Protein AF-A0A971VRI6-F1 (afdb_monomer)

Structure (mmCIF, N/CA/C/O backbone):
data_AF-A0A971VRI6-F1
#
_entry.id   AF-A0A971VRI6-F1
#
loop_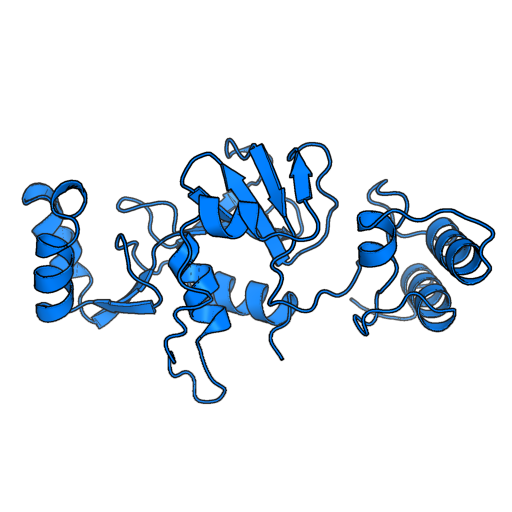
_atom_site.group_PDB
_atom_site.id
_atom_site.type_symbol
_atom_site.label_atom_id
_atom_site.label_alt_id
_atom_site.label_comp_id
_atom_site.label_asym_id
_atom_site.label_entity_id
_atom_site.label_seq_id
_atom_site.pdbx_PDB_ins_code
_atom_site.Cartn_x
_atom_site.Cartn_y
_atom_site.Cartn_z
_atom_site.occupancy
_atom_site.B_iso_or_equiv
_atom_site.auth_seq_id
_atom_site.auth_comp_id
_atom_site.auth_asym_id
_atom_site.auth_atom_id
_atom_site.pdbx_PDB_model_num
ATOM 1 N N . MET A 1 1 ? 12.327 -10.073 4.846 1.00 83.69 1 MET A N 1
ATOM 2 C CA . MET A 1 1 ? 12.184 -8.726 4.240 1.00 83.69 1 MET A CA 1
ATOM 3 C C . MET A 1 1 ? 10.715 -8.516 3.892 1.00 83.69 1 MET A C 1
ATOM 5 O O . MET A 1 1 ? 10.038 -9.509 3.662 1.00 83.69 1 MET A O 1
ATOM 9 N N . LYS A 1 2 ? 10.194 -7.285 3.924 1.00 95.25 2 LYS A N 1
ATOM 10 C CA . LYS A 1 2 ? 8.797 -6.997 3.558 1.00 95.25 2 LYS A CA 1
ATOM 11 C C . LYS A 1 2 ? 8.717 -6.727 2.057 1.00 95.25 2 LYS A C 1
ATOM 13 O O . LYS A 1 2 ? 9.478 -5.900 1.566 1.00 95.25 2 LYS A O 1
ATOM 18 N N . THR A 1 3 ? 7.818 -7.407 1.353 1.00 97.19 3 THR A N 1
ATOM 19 C CA . THR A 1 3 ? 7.639 -7.280 -0.104 1.00 97.19 3 THR A CA 1
ATOM 20 C C . THR A 1 3 ? 6.288 -6.667 -0.469 1.00 97.19 3 THR A C 1
ATOM 22 O O . THR A 1 3 ? 5.377 -6.642 0.370 1.00 97.19 3 THR A O 1
ATOM 25 N N . SER A 1 4 ? 6.154 -6.159 -1.696 1.00 97.31 4 SER A N 1
ATOM 26 C CA . SER A 1 4 ? 4.898 -5.639 -2.249 1.00 97.31 4 SER A CA 1
ATOM 27 C C . SER A 1 4 ? 3.823 -6.718 -2.319 1.00 97.31 4 SER A C 1
ATOM 29 O O . SER A 1 4 ? 2.693 -6.470 -1.912 1.00 97.31 4 SER A O 1
ATOM 31 N N . GLU A 1 5 ? 4.171 -7.935 -2.732 1.00 96.62 5 GLU A N 1
ATOM 32 C CA . GLU A 1 5 ? 3.247 -9.072 -2.797 1.00 96.62 5 GLU A CA 1
ATOM 33 C C . GLU A 1 5 ? 2.731 -9.427 -1.403 1.00 96.62 5 GLU A C 1
ATOM 35 O O . GLU A 1 5 ? 1.527 -9.563 -1.193 1.00 96.62 5 GLU A O 1
ATOM 40 N N . GLY A 1 6 ? 3.627 -9.478 -0.411 1.00 97.31 6 GLY A N 1
ATOM 41 C CA . GLY A 1 6 ? 3.231 -9.720 0.972 1.00 97.31 6 GLY A CA 1
ATOM 42 C C . GLY A 1 6 ? 2.340 -8.607 1.530 1.00 97.31 6 GLY A C 1
ATOM 43 O O . GLY A 1 6 ? 1.420 -8.899 2.292 1.00 97.31 6 GLY A O 1
ATOM 44 N N . LEU A 1 7 ? 2.560 -7.345 1.133 1.00 98.44 7 LEU A N 1
ATOM 45 C CA . LEU A 1 7 ? 1.679 -6.240 1.520 1.00 98.44 7 LEU A CA 1
ATOM 46 C C . LEU A 1 7 ? 0.288 -6.434 0.914 1.00 98.44 7 LEU A C 1
ATOM 48 O O . LEU A 1 7 ? -0.700 -6.297 1.632 1.00 98.44 7 LEU A O 1
ATOM 52 N N . ILE A 1 8 ? 0.213 -6.743 -0.382 1.00 98.56 8 ILE A N 1
ATOM 53 C CA . ILE A 1 8 ? -1.043 -6.943 -1.111 1.00 98.56 8 ILE A CA 1
ATOM 54 C C . ILE A 1 8 ? -1.863 -8.057 -0.456 1.00 98.56 8 ILE A C 1
ATOM 56 O O . ILE A 1 8 ? -3.033 -7.847 -0.127 1.00 98.56 8 ILE A O 1
ATOM 60 N N . GLU A 1 9 ? -1.248 -9.211 -0.200 1.00 98.12 9 GLU A N 1
ATOM 61 C CA . GLU A 1 9 ? -1.947 -10.330 0.431 1.00 98.12 9 GLU A CA 1
ATOM 62 C C . GLU A 1 9 ? -2.340 -10.022 1.875 1.00 98.12 9 GLU A C 1
ATOM 64 O O . GLU A 1 9 ? -3.461 -10.323 2.302 1.00 98.12 9 GLU A O 1
ATOM 69 N N . PHE A 1 10 ? -1.482 -9.312 2.613 1.00 97.94 10 PHE A N 1
ATOM 70 C CA . PHE A 1 10 ? -1.829 -8.846 3.947 1.00 97.94 10 PHE A CA 1
ATOM 71 C C . PHE A 1 10 ? -3.065 -7.944 3.922 1.00 97.94 10 PHE A C 1
ATOM 73 O O . PHE A 1 10 ? -4.020 -8.224 4.645 1.00 97.94 10 PHE A O 1
ATOM 80 N N . VAL A 1 11 ? -3.100 -6.888 3.103 1.00 98.69 11 VAL A N 1
ATOM 81 C CA . VAL A 1 11 ? -4.232 -5.946 3.113 1.00 98.69 11 VAL A CA 1
ATOM 82 C C . VAL A 1 11 ? -5.521 -6.584 2.600 1.00 98.69 11 VAL A C 1
ATOM 84 O O . VAL A 1 11 ? -6.577 -6.335 3.183 1.00 98.69 11 VAL A O 1
ATOM 87 N N . LYS A 1 12 ? -5.449 -7.469 1.594 1.00 98.69 12 LYS A N 1
ATOM 88 C CA . LYS A 1 12 ? -6.603 -8.261 1.136 1.00 98.69 12 LYS A CA 1
ATOM 89 C C . LYS A 1 12 ? -7.192 -9.094 2.276 1.00 98.69 12 LYS A C 1
ATOM 91 O O . LYS A 1 12 ? -8.405 -9.078 2.469 1.00 98.69 12 LYS A O 1
ATOM 96 N N . SER A 1 13 ? -6.346 -9.732 3.094 1.00 98.00 13 SER A N 1
ATOM 97 C CA . SER A 1 13 ? -6.788 -10.523 4.257 1.00 98.00 13 SER A CA 1
ATOM 98 C C . SER A 1 13 ? -7.512 -9.707 5.337 1.00 98.00 13 SER A C 1
ATOM 100 O O . SER A 1 13 ? -8.159 -10.283 6.211 1.00 98.00 13 SER A O 1
ATOM 102 N N . LYS A 1 14 ? -7.389 -8.371 5.314 1.00 98.31 14 LYS A N 1
ATOM 103 C CA . LYS A 1 14 ? -8.011 -7.472 6.297 1.00 98.31 14 LYS A CA 1
ATOM 104 C C . LYS A 1 14 ? -9.304 -6.839 5.807 1.00 98.31 14 LYS A C 1
ATOM 106 O O . LYS A 1 14 ? -9.924 -6.114 6.580 1.00 98.31 14 LYS A O 1
ATOM 111 N N . ILE A 1 15 ? -9.739 -7.093 4.572 1.00 98.75 15 ILE A N 1
ATOM 112 C CA . ILE A 1 15 ? -11.033 -6.607 4.076 1.00 98.75 15 ILE A CA 1
ATOM 113 C C . ILE A 1 15 ? -12.151 -7.093 5.014 1.00 98.75 15 ILE A C 1
ATOM 115 O O . ILE A 1 15 ? -12.220 -8.265 5.371 1.00 98.75 15 ILE A O 1
ATOM 119 N N . GLY A 1 16 ? -13.016 -6.171 5.438 1.00 98.44 16 GLY A N 1
ATOM 120 C CA . GLY A 1 16 ? -14.071 -6.417 6.424 1.00 98.44 16 GLY A CA 1
ATOM 121 C C . GLY A 1 16 ? -13.669 -6.142 7.879 1.00 98.44 16 GLY A C 1
ATOM 122 O O . GLY A 1 16 ? -14.547 -6.063 8.741 1.00 98.44 16 GLY A O 1
ATOM 123 N N . CYS A 1 17 ? -12.381 -5.932 8.183 1.00 98.69 17 CYS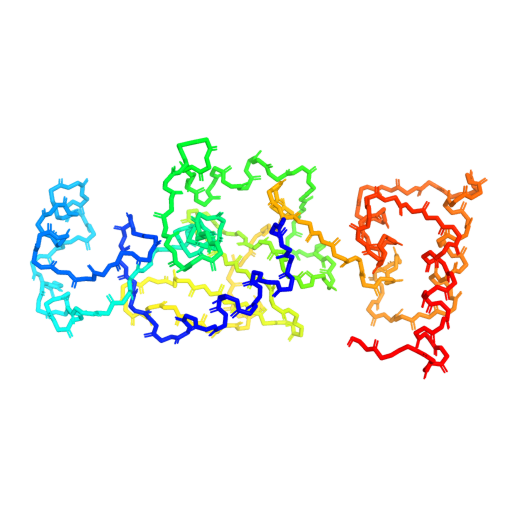 A N 1
ATOM 124 C CA . CYS A 1 17 ? -11.970 -5.477 9.512 1.00 98.69 17 CYS A CA 1
ATOM 125 C C . CYS A 1 17 ? -12.499 -4.055 9.798 1.00 98.69 17 CYS A C 1
ATOM 127 O O . CYS A 1 17 ? -12.494 -3.206 8.901 1.00 98.69 17 CYS A O 1
ATOM 129 N N . PRO A 1 18 ? -12.936 -3.742 11.032 1.00 98.75 18 PRO A N 1
ATOM 130 C CA . PRO A 1 18 ? -13.430 -2.406 11.352 1.00 98.75 18 PRO A CA 1
ATOM 131 C C . PRO A 1 18 ? -12.347 -1.321 11.367 1.00 98.75 18 PRO A C 1
ATOM 133 O O . PRO A 1 18 ? -11.161 -1.589 11.568 1.00 98.75 18 PRO A O 1
ATOM 136 N N . TYR A 1 19 ? -12.786 -0.067 11.212 1.00 98.75 19 TYR A N 1
ATOM 137 C CA . TYR A 1 19 ? -11.913 1.103 11.257 1.00 98.75 19 TYR A CA 1
ATOM 138 C C . TYR A 1 19 ? -11.921 1.754 12.635 1.00 98.75 19 TYR A C 1
ATOM 140 O O . TYR A 1 19 ? -12.978 2.190 13.098 1.00 98.75 19 TYR A O 1
ATOM 148 N N . TRP A 1 20 ? -10.747 1.902 13.246 1.00 98.69 20 TRP A N 1
ATOM 149 C CA . TRP A 1 20 ? -10.562 2.643 14.496 1.00 98.69 20 TRP A CA 1
ATOM 150 C C . TRP A 1 20 ? -9.402 3.622 14.348 1.00 98.69 20 TRP A C 1
ATOM 152 O O . TRP A 1 20 ? -8.265 3.220 14.104 1.00 98.69 20 TRP A O 1
ATOM 162 N N . TYR A 1 21 ? -9.676 4.916 14.521 1.00 98.31 21 TYR A N 1
ATOM 163 C CA . TYR A 1 21 ? -8.659 5.956 14.352 1.00 98.31 21 TYR A CA 1
ATOM 164 C C . TYR A 1 21 ? -7.492 5.756 15.333 1.00 98.31 21 TYR A C 1
ATOM 166 O O . TYR A 1 21 ? -7.709 5.628 16.543 1.00 98.31 21 TYR A O 1
ATOM 174 N N . GLY A 1 22 ? -6.260 5.755 14.824 1.00 97.62 22 GLY A N 1
ATOM 175 C CA . GLY A 1 22 ? -5.037 5.580 15.600 1.00 97.62 22 GLY A CA 1
ATOM 176 C C . GLY A 1 22 ? -4.694 4.128 15.937 1.00 97.62 22 GLY A C 1
ATOM 177 O O . GLY A 1 22 ? -3.955 3.915 16.900 1.00 97.62 22 GLY A O 1
ATOM 178 N N . THR A 1 23 ? -5.244 3.137 15.230 1.00 97.94 23 THR A N 1
ATOM 179 C CA . THR A 1 23 ? -4.991 1.703 15.480 1.00 97.94 23 THR A CA 1
ATOM 180 C C . THR A 1 23 ? -4.317 1.030 14.289 1.00 97.94 23 THR A C 1
ATOM 182 O O . THR A 1 23 ? -4.449 1.473 13.153 1.00 97.94 23 THR A O 1
ATOM 185 N N . PHE A 1 24 ? -3.576 -0.045 14.545 1.00 97.38 24 PHE A N 1
ATOM 186 C CA . PHE A 1 24 ? -2.722 -0.702 13.548 1.00 97.38 24 PHE A CA 1
ATOM 187 C C . PHE A 1 24 ? -2.771 -2.230 13.677 1.00 97.38 24 PHE A C 1
ATOM 189 O O . PHE A 1 24 ? -1.747 -2.902 13.666 1.00 97.38 24 PHE A O 1
ATOM 196 N N . GLY A 1 25 ? -3.972 -2.791 13.836 1.00 96.19 25 GLY A N 1
ATOM 197 C CA . GLY A 1 25 ? -4.198 -4.232 14.010 1.00 96.19 25 GLY A CA 1
ATOM 198 C C . GLY A 1 25 ? -4.375 -4.669 15.460 1.00 96.19 25 GLY A C 1
ATOM 199 O O . GLY A 1 25 ? -4.350 -5.866 15.753 1.00 96.19 25 GLY A O 1
ATOM 200 N N . ASN A 1 26 ? -4.576 -3.710 16.367 1.00 96.88 26 ASN A N 1
ATOM 201 C CA . ASN A 1 26 ? -4.964 -3.982 17.746 1.00 96.88 26 ASN A CA 1
ATOM 202 C C . ASN A 1 26 ? -6.281 -4.777 17.783 1.00 96.88 26 ASN A C 1
ATOM 204 O O . ASN A 1 26 ? -7.143 -4.599 16.922 1.00 96.88 26 ASN A O 1
ATOM 208 N N . ILE A 1 27 ? -6.457 -5.614 18.806 1.00 97.62 27 ILE A N 1
ATOM 209 C CA . ILE A 1 27 ? -7.746 -6.254 19.079 1.00 97.62 27 ILE A CA 1
ATOM 210 C C . ILE A 1 27 ? -8.635 -5.250 19.809 1.00 97.62 27 ILE A C 1
ATOM 212 O O . ILE A 1 27 ? -8.257 -4.739 20.864 1.00 97.62 27 ILE A O 1
ATOM 216 N N . ALA A 1 28 ? -9.804 -4.962 19.241 1.00 98.56 28 ALA A N 1
ATOM 217 C CA . ALA A 1 28 ? -10.795 -4.093 19.854 1.00 98.56 28 ALA A CA 1
ATOM 218 C C . ALA A 1 28 ? -11.220 -4.641 21.221 1.00 98.56 28 ALA A C 1
ATOM 220 O O . ALA A 1 28 ? -11.602 -5.805 21.359 1.00 98.56 28 ALA A O 1
ATOM 221 N N . SER A 1 29 ? -11.155 -3.784 22.232 1.00 98.69 29 SER A N 1
ATOM 222 C CA . SER A 1 29 ? -11.464 -4.106 23.621 1.00 98.69 29 SER A CA 1
ATOM 223 C C . SER A 1 29 ? -11.924 -2.853 24.362 1.00 98.69 29 SER A C 1
ATOM 225 O O . SER A 1 29 ? -11.714 -1.730 23.894 1.00 98.69 29 SER A O 1
ATOM 227 N N . GLU A 1 30 ? -12.487 -3.042 25.555 1.00 98.50 30 GLU A N 1
ATOM 228 C CA . GLU A 1 30 ? -12.856 -1.938 26.447 1.00 98.50 30 GLU A CA 1
ATOM 229 C C . GLU A 1 30 ? -11.660 -1.030 26.761 1.00 98.50 30 GLU A C 1
ATOM 231 O O . GLU A 1 30 ? -11.754 0.196 26.698 1.00 98.50 30 GLU A O 1
ATOM 236 N N . SER A 1 31 ? -10.506 -1.631 27.065 1.00 98.44 31 SER A N 1
ATOM 237 C CA . SER A 1 31 ? -9.294 -0.890 27.413 1.00 98.44 31 SER A CA 1
ATOM 238 C C . SER A 1 31 ? -8.761 -0.083 26.232 1.00 98.44 31 SER A C 1
ATOM 240 O O . SER A 1 31 ? -8.379 1.075 26.412 1.00 98.44 31 SER A O 1
ATOM 242 N N . LEU A 1 32 ? -8.788 -0.654 25.022 1.00 98.38 32 LEU A N 1
ATOM 243 C CA . LEU A 1 32 ? -8.391 0.057 23.811 1.00 98.38 32 LEU A CA 1
ATOM 244 C C . LEU A 1 32 ? -9.349 1.213 23.510 1.00 98.38 32 LEU A C 1
ATOM 246 O O . LEU A 1 32 ? -8.883 2.306 23.194 1.00 98.38 32 LEU A O 1
ATOM 250 N N . LEU A 1 33 ? -10.663 0.990 23.636 1.00 98.56 33 LEU A N 1
ATOM 251 C CA . LEU A 1 33 ? -11.674 2.025 23.417 1.00 98.56 33 LEU A CA 1
ATOM 252 C C . LEU A 1 33 ? -11.452 3.196 24.367 1.00 98.56 33 LEU A C 1
ATOM 254 O O . LEU A 1 33 ? -11.285 4.321 23.912 1.00 98.56 33 LEU A O 1
ATOM 258 N N . LYS A 1 34 ? -11.339 2.930 25.673 1.00 98.25 34 LYS A N 1
ATOM 259 C CA . LYS A 1 34 ? -11.074 3.966 26.679 1.00 98.25 34 LYS A CA 1
ATOM 260 C C . LYS A 1 34 ? -9.800 4.753 26.368 1.00 98.25 34 LYS A C 1
ATOM 262 O O . LYS A 1 34 ? -9.817 5.983 26.400 1.00 98.25 34 LYS A O 1
ATOM 267 N N . TYR A 1 35 ? -8.712 4.056 26.038 1.00 98.31 35 TYR A N 1
ATOM 268 C CA . TYR A 1 35 ? -7.439 4.686 25.695 1.00 98.31 35 TYR A CA 1
ATOM 269 C C . TYR A 1 35 ? -7.560 5.590 24.460 1.00 98.31 35 TYR A C 1
ATOM 271 O O . TYR A 1 35 ? -7.132 6.745 24.483 1.00 98.31 35 TYR A O 1
ATOM 279 N N . LYS A 1 36 ? -8.188 5.103 23.384 1.00 98.31 36 LYS A N 1
ATOM 280 C CA . LYS A 1 36 ? -8.330 5.869 22.142 1.00 98.31 36 LYS A CA 1
ATOM 281 C C . LYS A 1 36 ? -9.347 7.003 22.249 1.00 98.31 36 LYS A C 1
ATOM 283 O O . LYS A 1 36 ? -9.113 8.050 21.649 1.00 98.31 36 LYS A O 1
ATOM 288 N N . SER A 1 37 ? -10.390 6.863 23.065 1.00 97.81 37 SER A N 1
ATOM 289 C CA . SER A 1 37 ? -11.323 7.953 23.371 1.00 97.81 37 SER A CA 1
ATOM 290 C C . SER A 1 37 ? -10.648 9.117 24.088 1.00 97.81 37 SER A C 1
ATOM 292 O O . SER A 1 37 ? -10.921 10.271 23.767 1.00 97.81 37 SER A O 1
ATOM 294 N N . GLN A 1 38 ? -9.718 8.834 25.003 1.00 97.81 38 GLN A N 1
ATOM 295 C CA . GLN A 1 38 ? -8.913 9.870 25.659 1.00 97.81 38 GLN A CA 1
ATOM 296 C C . GLN A 1 38 ? -7.916 10.513 24.689 1.00 97.81 38 GLN A C 1
ATOM 298 O O . GLN A 1 38 ? -7.744 11.730 24.691 1.00 97.81 38 GLN A O 1
ATOM 303 N N . GLN A 1 39 ? -7.273 9.703 23.844 1.00 97.69 39 GLN A N 1
ATOM 304 C CA . GLN A 1 39 ? -6.263 10.176 22.899 1.00 97.69 39 GLN A CA 1
ATOM 305 C C . GLN A 1 39 ? -6.866 11.012 21.754 1.00 97.69 39 GLN A C 1
ATOM 307 O O . GLN A 1 39 ? -6.272 11.997 21.319 1.00 97.69 39 GLN A O 1
ATOM 312 N N . TYR A 1 40 ? -8.044 10.623 21.257 1.00 97.06 40 TYR A N 1
ATOM 313 C CA . TYR A 1 40 ? -8.667 11.179 20.055 1.00 97.06 40 TYR A CA 1
ATOM 314 C C . TYR A 1 40 ? -10.184 11.399 20.225 1.00 97.06 40 TYR A C 1
ATOM 316 O O . TYR A 1 40 ? -10.974 10.851 19.449 1.00 97.06 40 TYR A O 1
ATOM 324 N N . PRO A 1 41 ? -10.637 12.246 21.168 1.00 97.00 41 PRO A N 1
ATOM 325 C CA . PRO A 1 41 ? -12.058 12.371 21.522 1.00 97.00 41 PRO A CA 1
ATOM 326 C C . PRO A 1 41 ? -12.969 12.737 20.338 1.00 97.00 41 PRO A C 1
ATOM 328 O O . PRO A 1 41 ? -14.109 12.292 20.261 1.00 97.00 41 PRO A O 1
ATOM 331 N N . LYS A 1 42 ? -12.454 13.469 19.339 1.00 96.81 42 LYS A N 1
ATOM 332 C CA . LYS A 1 42 ? -13.203 13.825 18.116 1.00 96.81 42 LYS A CA 1
ATOM 333 C C . LYS A 1 42 ? -13.557 12.625 17.225 1.00 96.81 42 LYS A C 1
ATOM 335 O O . LYS A 1 42 ? -14.479 12.718 16.419 1.00 96.81 42 LYS A O 1
ATOM 340 N N . HIS A 1 43 ? -12.819 11.519 17.323 1.00 96.12 43 HIS A N 1
ATOM 341 C CA . HIS A 1 43 ? -13.068 10.306 16.537 1.00 96.12 43 HIS A CA 1
ATOM 342 C C . HIS A 1 43 ? -13.916 9.276 17.293 1.00 96.12 43 HIS A C 1
ATOM 344 O O . HIS A 1 43 ? -14.577 8.445 16.658 1.00 96.12 43 HIS A O 1
ATOM 350 N N . TYR A 1 44 ? -13.929 9.362 18.623 1.00 97.56 44 TYR A N 1
ATOM 351 C CA . TYR A 1 44 ? -14.598 8.439 19.534 1.00 97.56 44 TYR A CA 1
ATOM 352 C C . TYR A 1 44 ? -15.719 9.145 20.300 1.00 97.56 44 TYR A C 1
ATOM 354 O O . TYR A 1 44 ? -15.697 9.266 21.520 1.00 97.56 44 TYR A O 1
ATOM 362 N N . THR A 1 45 ? -16.686 9.654 19.541 1.00 96.62 45 THR A N 1
ATOM 363 C CA . THR A 1 45 ? -17.868 10.343 20.060 1.00 96.62 45 THR A CA 1
ATOM 364 C C . THR A 1 45 ? -18.862 9.361 20.681 1.00 96.62 45 THR A C 1
ATOM 366 O O . THR A 1 45 ? -18.944 8.206 20.263 1.00 96.62 45 THR A O 1
ATOM 369 N N . GLU A 1 46 ? -19.672 9.834 21.628 1.00 94.69 46 GLU A N 1
ATOM 370 C CA . GLU A 1 46 ? -20.664 9.021 22.355 1.00 94.69 46 GLU A CA 1
ATOM 371 C C . GLU A 1 46 ? -21.624 8.274 21.414 1.00 94.69 46 GLU A C 1
ATOM 373 O O . GLU A 1 46 ? -21.865 7.079 21.568 1.00 94.69 46 GLU A O 1
ATOM 378 N N . ASN A 1 47 ? -22.088 8.927 20.342 1.00 96.56 47 ASN A N 1
ATOM 379 C CA . ASN A 1 47 ? -22.972 8.308 19.347 1.00 96.56 47 ASN A CA 1
ATOM 380 C C . ASN A 1 47 ? -22.330 7.165 18.528 1.00 96.56 47 ASN A C 1
ATOM 382 O O . ASN A 1 47 ? -23.031 6.492 17.775 1.00 96.56 47 ASN A O 1
ATOM 386 N N . ARG A 1 48 ? -21.014 6.941 18.645 1.00 97.25 48 ARG A N 1
ATOM 387 C CA . ARG A 1 48 ? -20.287 5.830 18.005 1.00 97.25 48 ARG A CA 1
ATOM 388 C C . ARG A 1 48 ? -19.989 4.682 18.965 1.00 97.25 48 ARG A C 1
ATOM 390 O O . ARG A 1 48 ? -19.560 3.620 18.513 1.00 97.25 48 ARG A O 1
ATOM 397 N N . GLU A 1 49 ? -20.201 4.873 20.265 1.00 95.69 49 GLU A N 1
ATOM 398 C CA . GLU A 1 49 ? -19.737 3.948 21.300 1.00 95.69 49 GLU A CA 1
ATOM 399 C C . GLU A 1 49 ? -20.338 2.546 21.153 1.00 95.69 49 GLU A C 1
ATOM 401 O O . GLU A 1 49 ? -19.604 1.557 21.185 1.00 95.69 49 GLU A O 1
ATOM 406 N N . ALA A 1 50 ? -21.648 2.446 20.906 1.00 97.94 50 ALA A N 1
ATOM 407 C CA . ALA A 1 50 ? -22.320 1.160 20.707 1.00 97.94 50 ALA A CA 1
ATOM 408 C C . ALA A 1 50 ? -21.711 0.361 19.539 1.00 97.94 50 ALA A C 1
ATOM 410 O O . ALA A 1 50 ? -21.471 -0.843 19.656 1.00 97.94 50 ALA A O 1
ATOM 411 N N . THR A 1 51 ? -21.378 1.037 18.434 1.00 98.19 51 THR A N 1
ATOM 412 C CA . THR A 1 51 ? -20.715 0.413 17.282 1.00 98.19 51 THR A CA 1
ATOM 413 C C . THR A 1 51 ? -19.318 -0.078 17.645 1.00 98.19 51 THR A C 1
ATOM 415 O O . THR A 1 51 ? -18.979 -1.212 17.310 1.00 98.19 51 THR A O 1
ATOM 418 N N . TYR A 1 52 ? -18.519 0.713 18.367 1.00 98.25 52 TYR A N 1
ATOM 419 C CA . TYR A 1 52 ? -17.198 0.275 18.825 1.00 98.25 52 TYR A CA 1
ATOM 420 C C . TYR A 1 52 ? -17.287 -0.954 19.739 1.00 98.25 52 TYR A C 1
ATOM 422 O O . TYR A 1 52 ? -16.573 -1.933 19.524 1.00 98.25 52 TYR A O 1
ATOM 430 N N . ARG A 1 53 ? -18.218 -0.954 20.699 1.00 98.31 53 ARG A N 1
ATOM 431 C CA . ARG A 1 53 ? -18.457 -2.094 21.600 1.00 98.31 53 ARG A CA 1
ATOM 432 C C . ARG A 1 53 ? -18.867 -3.360 20.840 1.00 98.31 53 ARG A C 1
ATOM 434 O O . ARG A 1 53 ? -18.367 -4.439 21.142 1.00 98.31 53 ARG A O 1
ATOM 441 N N . SER A 1 54 ? -19.686 -3.237 19.791 1.00 98.25 54 SER A N 1
ATOM 442 C CA . SER A 1 54 ? -20.084 -4.373 18.934 1.00 98.25 54 SER A CA 1
ATOM 443 C C . SER A 1 54 ? -18.926 -5.018 18.151 1.00 98.25 54 SER A C 1
ATOM 445 O O . SER A 1 54 ? -19.073 -6.099 17.578 1.00 98.25 54 SER A O 1
ATOM 447 N N . GLN A 1 55 ? -17.770 -4.351 18.091 1.00 98.50 55 GLN A N 1
ATOM 448 C CA . GLN A 1 55 ? -16.592 -4.791 17.345 1.00 98.50 55 GLN A CA 1
ATOM 449 C C . GLN A 1 55 ? -15.522 -5.430 18.236 1.00 98.50 55 GLN A C 1
ATOM 451 O O . GLN A 1 55 ? -14.478 -5.824 17.717 1.00 98.50 55 GLN A O 1
ATOM 456 N N . PHE A 1 56 ? -15.754 -5.556 19.546 1.00 98.69 56 PHE A N 1
ATOM 457 C CA . PHE A 1 56 ? -14.799 -6.186 20.457 1.00 98.69 56 PHE A CA 1
ATOM 458 C C . PHE A 1 56 ? -14.408 -7.601 20.008 1.00 98.69 56 PHE A C 1
ATOM 460 O O . PHE A 1 56 ? -15.212 -8.351 19.457 1.00 98.69 56 PHE A O 1
ATOM 467 N N . GLY A 1 57 ? -13.132 -7.937 20.202 1.00 98.38 57 GLY A N 1
ATOM 468 C CA . GLY A 1 57 ? -12.520 -9.174 19.714 1.00 98.38 57 GLY A CA 1
ATOM 469 C C . GLY A 1 57 ? -12.066 -9.134 18.249 1.00 98.38 57 GLY A C 1
ATOM 470 O O . GLY A 1 57 ? -11.325 -10.019 17.828 1.00 98.38 57 GLY A O 1
ATOM 471 N N . LYS A 1 58 ? -12.439 -8.112 17.466 1.00 98.38 58 LYS A N 1
ATOM 472 C CA . LYS A 1 58 ? -11.995 -7.959 16.069 1.00 98.38 58 LYS A CA 1
ATOM 473 C C . LYS A 1 58 ? -10.692 -7.162 15.984 1.00 98.38 58 LYS A C 1
ATOM 475 O O . LYS A 1 58 ? -10.463 -6.255 16.783 1.00 98.38 58 LYS A O 1
ATOM 480 N N . GLN A 1 59 ? -9.856 -7.461 14.987 1.00 97.62 59 GLN A N 1
ATOM 481 C CA . GLN A 1 59 ? -8.727 -6.594 14.629 1.00 97.62 59 GLN A CA 1
ATOM 482 C C . GLN A 1 59 ? -9.234 -5.282 14.032 1.00 97.62 59 GLN A C 1
ATOM 484 O O . GLN A 1 59 ? -10.130 -5.305 13.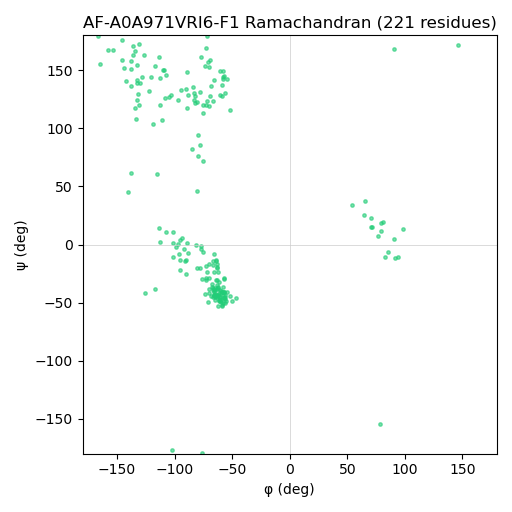188 1.00 97.62 59 GLN A O 1
ATOM 489 N N . VAL A 1 60 ? -8.641 -4.160 14.436 1.00 98.62 60 VAL A N 1
ATOM 490 C CA . VAL A 1 60 ? -9.035 -2.824 13.975 1.00 98.62 60 VAL A CA 1
ATOM 491 C C . VAL A 1 60 ? -7.846 -2.018 13.465 1.00 98.62 60 VAL A C 1
ATOM 493 O O . VAL A 1 60 ? -6.728 -2.141 13.973 1.00 98.62 60 VAL A O 1
ATOM 496 N N . PHE A 1 61 ? -8.093 -1.216 12.430 1.00 98.50 61 PHE A N 1
ATOM 497 C CA . PHE A 1 61 ? -7.059 -0.476 11.704 1.00 98.50 61 PHE A CA 1
ATOM 498 C C . PHE A 1 61 ? -7.517 0.950 11.391 1.00 98.50 61 PHE A C 1
ATOM 500 O O . PHE A 1 61 ? -8.702 1.188 11.169 1.00 98.50 61 PHE A O 1
ATOM 507 N N . ASP A 1 62 ? -6.586 1.894 11.294 1.00 98.50 62 ASP A N 1
ATOM 508 C CA . ASP A 1 62 ? -6.768 3.097 10.482 1.00 98.50 62 ASP A CA 1
ATOM 509 C C .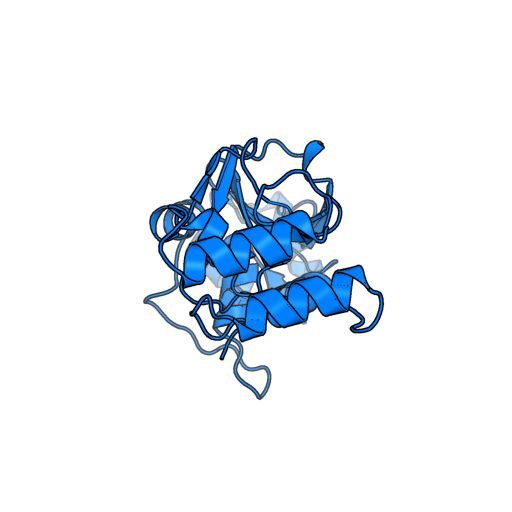 ASP A 1 62 ? -5.999 3.003 9.153 1.00 98.50 62 ASP A C 1
ATOM 511 O O . ASP A 1 62 ? -5.438 1.958 8.816 1.00 98.50 62 ASP A O 1
ATOM 515 N N . CYS A 1 63 ? -6.025 4.072 8.351 1.00 97.94 63 CYS A N 1
ATOM 516 C CA . CYS A 1 63 ? -5.474 4.053 6.996 1.00 97.94 63 CYS A CA 1
ATOM 517 C C . CYS A 1 63 ? -3.967 3.776 6.969 1.00 97.94 63 CYS A C 1
ATOM 519 O O . CYS A 1 63 ? -3.537 2.835 6.303 1.00 97.94 63 CYS A O 1
ATOM 521 N N . SER A 1 64 ? -3.162 4.533 7.722 1.00 98.44 64 SER A N 1
ATOM 522 C CA . SER A 1 64 ? -1.722 4.265 7.798 1.00 98.44 64 SER A CA 1
ATOM 523 C C . SER A 1 64 ? -1.410 3.059 8.676 1.00 98.44 64 SER A C 1
ATOM 525 O O . SER A 1 64 ? -0.448 2.340 8.427 1.00 98.44 64 SER A O 1
ATOM 527 N N . GLY A 1 65 ? -2.244 2.788 9.672 1.00 98.44 65 GLY A N 1
ATOM 528 C CA . GLY A 1 65 ? -2.185 1.650 10.571 1.00 98.44 65 GLY A CA 1
ATOM 529 C C . GLY A 1 65 ? -2.327 0.312 9.870 1.00 98.44 65 GLY A C 1
ATOM 530 O O . GLY A 1 65 ? -1.680 -0.642 10.285 1.00 98.44 65 GLY A O 1
ATOM 531 N N . LEU A 1 66 ? -3.087 0.241 8.776 1.00 98.56 66 LEU A N 1
ATOM 532 C CA . LEU A 1 66 ? -3.164 -0.952 7.935 1.00 98.56 66 LEU A CA 1
ATOM 533 C C . LEU A 1 66 ? -1.800 -1.307 7.316 1.00 98.56 66 LEU A C 1
ATOM 535 O O . LEU A 1 66 ? -1.389 -2.465 7.357 1.00 98.56 66 LEU A O 1
ATOM 539 N N . VAL A 1 67 ? -1.063 -0.312 6.811 1.00 98.62 67 VAL A N 1
ATOM 540 C CA . VAL A 1 67 ? 0.288 -0.513 6.255 1.00 98.62 67 VAL A CA 1
ATOM 541 C C . VAL A 1 67 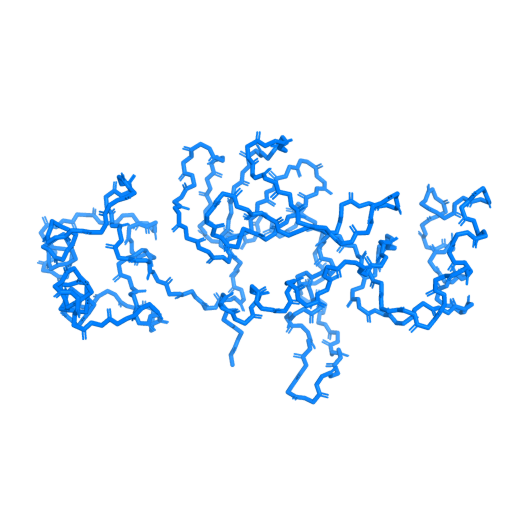? 1.311 -0.748 7.366 1.00 98.62 67 VAL A C 1
ATOM 543 O O . VAL A 1 67 ? 2.125 -1.665 7.270 1.00 98.62 67 VAL A O 1
ATOM 546 N N . LYS A 1 68 ? 1.239 0.021 8.461 1.00 98.31 68 LYS A N 1
ATOM 547 C CA . LYS A 1 68 ? 2.096 -0.169 9.644 1.00 98.31 68 LYS A CA 1
ATOM 548 C C . LYS A 1 68 ? 1.952 -1.578 10.212 1.00 98.31 68 LYS A C 1
ATOM 550 O O . LYS A 1 68 ? 2.958 -2.202 10.518 1.00 98.31 68 LYS A O 1
ATOM 555 N N . ALA A 1 69 ? 0.737 -2.121 10.269 1.00 97.56 69 ALA A N 1
ATOM 556 C CA . ALA A 1 69 ? 0.504 -3.485 10.725 1.00 97.56 69 ALA A CA 1
ATOM 557 C C . ALA A 1 69 ? 1.291 -4.506 9.896 1.00 97.56 69 ALA A C 1
ATOM 559 O O . ALA A 1 69 ? 1.960 -5.358 10.474 1.00 97.56 69 ALA A O 1
ATOM 560 N N . TYR A 1 70 ? 1.281 -4.399 8.563 1.00 97.88 70 TYR A N 1
ATOM 561 C CA . TYR A 1 70 ? 2.095 -5.276 7.721 1.00 97.88 70 TYR A CA 1
ATOM 562 C C . TYR A 1 70 ? 3.589 -5.129 8.023 1.00 97.88 70 TYR A C 1
ATOM 564 O O . TYR A 1 70 ? 4.276 -6.134 8.203 1.00 97.88 70 TYR A O 1
ATOM 572 N N . LEU A 1 71 ? 4.087 -3.893 8.114 1.00 97.81 71 LEU A N 1
ATOM 573 C CA . LEU A 1 71 ? 5.501 -3.615 8.379 1.00 97.81 71 LEU A CA 1
ATOM 574 C C . LEU A 1 71 ? 5.958 -4.144 9.745 1.00 97.81 71 LEU A C 1
ATOM 576 O O . LEU A 1 71 ? 7.080 -4.628 9.865 1.00 97.81 71 LEU A O 1
ATOM 580 N N . TRP A 1 72 ? 5.088 -4.076 10.749 1.00 96.81 72 TRP A N 1
ATOM 581 C CA . TRP A 1 72 ? 5.401 -4.371 12.149 1.00 96.81 72 TRP A CA 1
ATOM 582 C C . TRP A 1 72 ? 5.071 -5.798 12.570 1.00 96.81 72 TRP A C 1
ATOM 584 O O . TRP A 1 72 ? 5.493 -6.224 13.638 1.00 96.81 72 TRP A O 1
ATOM 594 N N . THR A 1 73 ? 4.311 -6.539 11.766 1.00 94.31 73 THR A N 1
ATOM 595 C CA . THR A 1 73 ? 4.012 -7.944 12.055 1.00 94.31 73 THR A CA 1
ATOM 596 C C . THR A 1 73 ? 5.259 -8.793 11.804 1.00 94.31 73 THR A C 1
ATOM 598 O O . THR A 1 73 ? 5.776 -8.805 10.687 1.00 94.31 73 THR A O 1
ATOM 601 N N . ASP A 1 74 ? 5.756 -9.488 12.822 1.00 90.25 74 ASP A N 1
ATOM 602 C CA . ASP A 1 74 ? 6.869 -10.430 12.699 1.00 90.25 74 ASP A CA 1
ATOM 603 C C . ASP A 1 74 ? 6.439 -11.761 12.048 1.00 90.25 74 ASP A C 1
ATOM 605 O O . ASP A 1 74 ? 5.287 -11.948 11.651 1.00 90.25 74 ASP A O 1
ATOM 609 N N . GLU A 1 75 ? 7.377 -12.694 11.905 1.00 86.69 75 GLU A N 1
ATOM 610 C CA . GLU A 1 75 ? 7.136 -14.023 11.320 1.00 86.69 75 GLU A CA 1
ATOM 611 C C . GLU A 1 75 ? 6.146 -14.890 12.117 1.00 86.69 75 GLU A C 1
ATOM 613 O O . GLU A 1 75 ? 5.539 -15.798 11.556 1.00 86.69 75 GLU A O 1
ATOM 618 N N . ASN A 1 76 ? 5.922 -14.569 13.395 1.00 88.25 76 ASN A N 1
ATOM 619 C CA . ASN A 1 76 ? 4.977 -15.262 14.272 1.00 88.25 76 ASN A CA 1
ATOM 620 C C . ASN A 1 76 ? 3.592 -14.594 14.283 1.00 88.25 76 ASN A C 1
ATOM 622 O O . ASN A 1 76 ? 2.720 -14.978 15.064 1.00 88.25 76 ASN A O 1
ATOM 626 N N . GLY A 1 77 ? 3.376 -13.571 13.449 1.00 84.75 77 GLY A N 1
ATOM 627 C CA . GLY A 1 77 ? 2.113 -12.841 13.393 1.00 84.75 77 GLY A CA 1
ATOM 628 C C . GLY A 1 77 ? 1.940 -11.803 14.508 1.00 84.75 77 GLY A C 1
ATOM 629 O O . GLY A 1 77 ? 0.837 -11.280 14.685 1.00 84.75 77 GLY A O 1
ATOM 630 N N . LYS A 1 78 ? 2.998 -11.477 15.262 1.00 90.19 78 LYS A N 1
ATOM 631 C CA . LYS A 1 78 ? 2.945 -10.508 16.362 1.00 90.19 78 LYS A CA 1
ATOM 632 C C . LYS A 1 78 ? 3.357 -9.118 15.886 1.00 90.19 78 LYS A C 1
ATOM 634 O O . LYS A 1 78 ? 4.386 -8.941 15.247 1.00 90.19 78 LYS A O 1
ATOM 639 N N . ILE A 1 79 ? 2.575 -8.104 16.255 1.00 92.50 79 ILE A N 1
ATOM 640 C CA . ILE A 1 79 ? 2.913 -6.701 15.984 1.00 92.50 79 ILE A CA 1
ATOM 641 C C . ILE A 1 79 ? 4.018 -6.242 16.945 1.00 92.50 79 ILE A C 1
ATOM 643 O O . ILE A 1 79 ? 3.824 -6.213 18.163 1.00 92.50 79 ILE A O 1
ATOM 647 N N . VAL A 1 80 ? 5.153 -5.830 16.385 1.00 94.25 80 VAL A N 1
ATOM 648 C CA . VAL A 1 80 ? 6.297 -5.235 17.079 1.00 94.25 80 VAL A CA 1
ATOM 649 C C . VAL A 1 80 ? 6.394 -3.764 16.686 1.00 94.25 80 VAL A C 1
ATOM 651 O O . VAL A 1 80 ? 6.755 -3.423 15.563 1.00 94.25 80 VAL A O 1
ATOM 654 N N . TYR A 1 81 ? 6.035 -2.882 17.618 1.00 94.56 81 TYR A N 1
ATOM 655 C CA . TYR A 1 81 ? 5.992 -1.440 17.377 1.00 94.56 81 TYR A CA 1
ATOM 656 C C . TYR A 1 81 ? 7.356 -0.872 16.953 1.00 94.56 81 TYR A C 1
ATOM 658 O O . TYR A 1 81 ? 8.382 -1.184 17.559 1.00 94.56 81 TYR A O 1
ATOM 666 N N . ASN A 1 82 ? 7.347 0.022 15.960 1.00 94.31 82 ASN A N 1
ATOM 667 C CA . ASN A 1 82 ? 8.532 0.724 15.477 1.00 94.31 82 ASN A CA 1
ATOM 668 C C . ASN A 1 82 ? 8.244 2.223 15.314 1.00 94.31 82 ASN A C 1
ATOM 670 O O . ASN A 1 82 ? 7.568 2.645 14.374 1.00 94.31 82 ASN A O 1
ATOM 674 N N . SER A 1 83 ? 8.802 3.037 16.211 1.00 94.25 83 SER A N 1
ATOM 675 C CA . SER A 1 83 ? 8.581 4.488 16.240 1.00 94.25 83 SER A CA 1
ATOM 676 C C . SER A 1 83 ? 9.090 5.217 14.996 1.00 94.25 83 SER A C 1
ATOM 678 O O . SER A 1 83 ? 8.486 6.207 14.596 1.00 94.25 83 SER A O 1
ATOM 680 N N . ALA A 1 84 ? 10.147 4.725 14.339 1.00 93.75 84 ALA A N 1
ATOM 681 C CA . ALA A 1 84 ? 10.679 5.338 13.118 1.00 93.75 84 ALA A CA 1
ATOM 682 C C . ALA A 1 84 ? 9.707 5.236 11.928 1.00 93.75 84 ALA A C 1
ATOM 684 O O . ALA A 1 84 ? 9.847 5.953 10.941 1.00 93.75 84 ALA A O 1
ATOM 685 N N . GLN A 1 85 ? 8.722 4.341 12.026 1.00 95.06 85 GLN A N 1
ATOM 686 C CA . GLN A 1 85 ? 7.713 4.082 11.003 1.00 95.06 85 GLN A CA 1
ATOM 687 C C . GLN A 1 85 ? 6.306 4.507 11.451 1.00 95.06 85 GLN A C 1
ATOM 689 O O . GLN A 1 85 ? 5.343 4.301 10.708 1.00 95.06 85 GLN A O 1
ATOM 694 N N . ASP A 1 86 ? 6.150 5.091 12.648 1.00 96.50 86 ASP A N 1
ATOM 695 C CA . ASP A 1 86 ? 4.842 5.533 13.140 1.00 96.50 86 ASP A CA 1
ATOM 696 C C . ASP A 1 86 ? 4.448 6.876 12.520 1.00 96.50 86 ASP A C 1
ATOM 698 O O . ASP A 1 86 ? 4.543 7.951 13.112 1.00 96.50 86 ASP A O 1
ATOM 702 N N . LEU A 1 87 ? 4.037 6.798 11.258 1.00 96.75 87 LEU A N 1
ATOM 703 C CA . LEU A 1 87 ? 3.711 7.948 10.433 1.00 96.75 87 LEU A CA 1
ATOM 704 C C . LEU A 1 87 ? 2.203 8.046 10.172 1.00 96.75 87 LEU A C 1
ATOM 706 O O . LEU A 1 87 ? 1.466 7.054 10.083 1.00 96.75 87 LEU A O 1
ATOM 710 N N . SER A 1 88 ? 1.741 9.285 10.005 1.00 97.06 88 SER A N 1
ATOM 711 C CA . SER A 1 88 ? 0.440 9.582 9.399 1.00 97.06 88 SER A CA 1
ATOM 712 C C . SER A 1 88 ? 0.480 9.328 7.889 1.00 97.06 88 SER A C 1
ATOM 714 O O . SER A 1 88 ? 1.561 9.210 7.312 1.00 97.06 88 SER A O 1
ATOM 716 N N . ALA A 1 89 ? -0.677 9.327 7.218 1.00 97.31 89 ALA A N 1
ATOM 717 C CA . ALA A 1 89 ? -0.741 9.231 5.755 1.00 97.31 89 ALA A CA 1
ATOM 718 C C . ALA A 1 89 ? 0.151 10.274 5.050 1.00 97.31 89 ALA A C 1
ATOM 720 O O . ALA A 1 89 ? 0.924 9.945 4.153 1.00 97.31 89 ALA A O 1
ATOM 721 N N . ASN A 1 90 ? 0.124 11.527 5.520 1.00 97.19 90 ASN A N 1
ATOM 722 C CA . ASN A 1 90 ? 0.981 12.591 4.988 1.00 97.19 90 ASN A CA 1
ATOM 723 C C . ASN A 1 90 ? 2.469 12.345 5.296 1.00 97.19 90 ASN A C 1
ATOM 725 O O . ASN A 1 90 ? 3.333 12.711 4.503 1.00 97.19 90 ASN A O 1
ATOM 729 N N . GLY A 1 91 ? 2.769 11.746 6.453 1.00 97.31 91 GLY A N 1
ATOM 730 C CA . GLY A 1 91 ? 4.124 11.346 6.827 1.00 97.31 91 GLY A CA 1
ATOM 731 C C . GLY A 1 91 ? 4.674 10.262 5.902 1.00 97.31 91 GLY A C 1
ATOM 732 O O . GLY A 1 91 ? 5.788 10.412 5.411 1.00 97.31 91 GLY A O 1
ATOM 733 N N . PHE A 1 92 ? 3.882 9.228 5.597 1.00 97.81 92 PHE A N 1
ATOM 734 C CA . PHE A 1 92 ? 4.240 8.205 4.609 1.00 97.81 92 PHE A CA 1
ATOM 735 C C . PHE A 1 92 ? 4.552 8.827 3.248 1.00 97.81 92 PHE A C 1
ATOM 737 O O . PHE A 1 92 ? 5.623 8.575 2.705 1.00 97.81 92 PHE A O 1
ATOM 744 N N . TYR A 1 93 ? 3.669 9.692 2.737 1.00 98.00 93 TYR A N 1
ATOM 745 C CA . TYR A 1 93 ? 3.876 10.342 1.442 1.00 98.00 93 TYR A CA 1
ATOM 746 C C . TYR A 1 93 ? 5.198 11.123 1.381 1.00 98.00 93 TYR A C 1
ATOM 748 O O . TYR A 1 93 ? 5.974 10.953 0.447 1.00 98.00 93 TYR A O 1
ATOM 756 N N . LYS A 1 94 ? 5.508 11.914 2.418 1.00 97.44 94 LYS A N 1
ATOM 757 C CA . LYS A 1 94 ? 6.768 12.676 2.503 1.00 97.44 94 LYS A CA 1
ATOM 758 C C . LYS A 1 94 ? 8.028 11.805 2.533 1.00 97.44 94 LYS A C 1
ATOM 760 O O . LYS A 1 94 ? 9.096 12.306 2.208 1.00 97.44 94 LYS A O 1
ATOM 765 N N . ASN A 1 95 ? 7.913 10.547 2.956 1.00 97.44 95 ASN A N 1
ATOM 766 C CA . ASN A 1 95 ? 9.033 9.608 3.043 1.00 97.44 95 ASN A CA 1
ATOM 767 C C . ASN A 1 95 ? 9.133 8.681 1.819 1.00 97.44 95 ASN A C 1
ATOM 769 O O . ASN A 1 95 ? 10.021 7.834 1.780 1.00 97.44 95 ASN A O 1
ATOM 773 N N . CYS A 1 96 ? 8.245 8.809 0.828 1.00 98.12 96 CYS A N 1
ATOM 774 C CA . CYS A 1 96 ? 8.324 8.008 -0.392 1.00 98.12 96 CYS A CA 1
ATOM 775 C C . CYS A 1 96 ? 9.535 8.462 -1.233 1.00 98.12 96 CYS A C 1
ATOM 777 O O . CYS A 1 96 ? 9.560 9.618 -1.660 1.00 98.12 96 CYS A O 1
ATOM 779 N N . PRO A 1 97 ? 10.524 7.589 -1.516 1.00 96.88 97 PRO A N 1
ATOM 780 C CA . PRO A 1 97 ? 11.702 7.957 -2.305 1.00 96.88 97 PRO A CA 1
ATOM 781 C C . PRO A 1 97 ? 11.371 8.160 -3.789 1.00 96.88 97 PRO A C 1
ATOM 783 O O . PRO A 1 97 ? 12.081 8.869 -4.496 1.00 96.88 97 PRO A O 1
ATOM 786 N N . VAL A 1 98 ? 10.282 7.546 -4.256 1.00 97.38 98 VAL A N 1
ATOM 787 C CA . VAL A 1 98 ? 9.725 7.702 -5.600 1.00 97.38 98 VAL A CA 1
ATOM 788 C C . VAL A 1 98 ? 8.230 7.946 -5.445 1.00 97.38 98 VAL A C 1
ATOM 790 O O . VAL A 1 98 ? 7.555 7.228 -4.705 1.00 97.38 98 VAL A O 1
ATOM 793 N N . SER A 1 99 ? 7.722 8.991 -6.091 1.00 97.88 99 SER A N 1
ATOM 794 C CA . SER A 1 99 ? 6.316 9.395 -6.032 1.00 97.88 99 SER A CA 1
ATOM 795 C C . SER A 1 99 ? 5.933 10.233 -7.250 1.00 97.88 99 SER A C 1
ATOM 797 O O . SER A 1 99 ? 6.797 10.693 -8.000 1.00 97.88 99 SER A O 1
ATOM 799 N N . GLY A 1 100 ? 4.632 10.438 -7.441 1.00 97.88 100 GLY A N 1
ATOM 800 C CA . GLY A 1 100 ? 4.095 11.265 -8.516 1.00 97.88 100 GLY A CA 1
ATOM 801 C C . GLY A 1 100 ? 2.621 11.598 -8.310 1.00 97.88 100 GLY A C 1
ATOM 802 O O . GLY A 1 100 ? 1.997 11.174 -7.332 1.00 97.88 100 GLY A O 1
ATOM 803 N N . THR A 1 101 ? 2.051 12.365 -9.240 1.00 98.12 101 THR A N 1
ATOM 804 C CA . THR A 1 101 ? 0.603 12.603 -9.268 1.00 98.12 101 THR A CA 1
ATOM 805 C C . THR A 1 101 ? -0.113 11.323 -9.682 1.00 98.12 101 THR A C 1
ATOM 807 O O . THR A 1 101 ? 0.433 10.502 -10.414 1.00 98.12 101 THR A O 1
ATOM 810 N N . ILE A 1 102 ? -1.360 11.138 -9.248 1.00 98.00 102 ILE A N 1
ATOM 811 C CA . ILE A 1 102 ? -2.112 9.904 -9.527 1.00 98.00 102 ILE A CA 1
ATOM 812 C C . ILE A 1 102 ? -2.230 9.600 -11.030 1.00 98.00 102 ILE A C 1
ATOM 814 O O . ILE A 1 102 ? -2.287 8.443 -11.421 1.00 98.00 102 ILE A O 1
ATOM 818 N N . SER A 1 103 ? -2.213 10.634 -11.878 1.00 96.56 103 SER A N 1
ATOM 819 C CA . SER A 1 103 ? -2.272 10.513 -13.337 1.00 96.56 103 SER A CA 1
ATOM 820 C C . SER A 1 103 ? -1.004 9.934 -13.969 1.00 96.56 103 SER A C 1
ATOM 822 O O . SER A 1 103 ? -1.043 9.558 -15.132 1.00 96.56 103 SER A O 1
ATOM 824 N N . THR A 1 104 ? 0.119 9.912 -13.247 1.00 96.25 104 THR A N 1
ATOM 825 C CA . THR A 1 104 ? 1.396 9.340 -13.706 1.00 96.25 104 THR A CA 1
ATOM 826 C C . THR A 1 104 ? 1.723 8.026 -13.002 1.00 96.25 104 THR A C 1
ATOM 828 O O . THR A 1 104 ? 2.871 7.585 -13.043 1.00 96.25 104 THR A O 1
ATOM 831 N N . MET A 1 105 ? 0.767 7.451 -12.268 1.00 97.38 105 MET A N 1
ATOM 832 C CA . MET A 1 105 ? 0.979 6.208 -11.536 1.00 97.38 105 MET A CA 1
ATOM 833 C C . MET A 1 105 ? 1.189 5.061 -12.529 1.00 97.38 105 MET A C 1
ATOM 835 O O . MET A 1 105 ? 0.310 4.852 -13.365 1.00 97.38 105 MET A O 1
ATOM 839 N N . PRO A 1 106 ? 2.311 4.322 -12.455 1.00 96.69 106 PRO A N 1
ATOM 840 C CA . PRO A 1 106 ? 2.457 3.110 -13.244 1.00 96.69 106 PRO A CA 1
ATOM 841 C C . PRO A 1 106 ? 1.532 2.023 -12.692 1.00 96.69 106 PRO A C 1
ATOM 843 O O . PRO A 1 106 ? 1.187 2.039 -11.504 1.00 96.69 106 PRO A O 1
ATOM 846 N N . ASP A 1 107 ? 1.172 1.048 -13.523 1.00 96.06 107 ASP A N 1
ATOM 847 C CA . ASP A 1 107 ? 0.447 -0.136 -13.063 1.00 96.06 107 ASP A CA 1
ATOM 848 C C . ASP A 1 107 ? 1.394 -1.086 -12.314 1.00 96.06 107 ASP A C 1
ATOM 850 O O . ASP A 1 107 ? 1.817 -2.115 -12.823 1.00 96.06 107 ASP A O 1
ATOM 854 N N . LEU A 1 108 ? 1.798 -0.686 -11.105 1.00 97.44 108 LEU A N 1
ATOM 855 C CA . LEU A 1 108 ? 2.691 -1.438 -10.229 1.00 97.44 108 LEU A CA 1
ATOM 856 C C . LEU A 1 108 ? 1.968 -1.767 -8.915 1.00 97.44 108 LEU A C 1
ATOM 858 O O . LEU A 1 108 ? 1.815 -0.890 -8.058 1.00 97.44 108 LEU A O 1
ATOM 862 N N . PRO A 1 109 ? 1.510 -3.014 -8.719 1.00 98.06 109 PRO A N 1
ATOM 863 C CA . PRO A 1 109 ? 0.871 -3.428 -7.477 1.00 98.06 109 PRO A CA 1
ATOM 864 C C . PRO A 1 109 ? 1.761 -3.212 -6.240 1.00 98.06 109 PRO A C 1
ATOM 866 O O . PRO A 1 109 ? 2.980 -3.368 -6.270 1.00 98.06 109 PRO A O 1
ATOM 869 N N . GLY A 1 110 ? 1.136 -2.858 -5.119 1.00 98.38 110 GLY A N 1
ATOM 870 C CA . GLY A 1 110 ? 1.787 -2.574 -3.839 1.00 98.38 110 GLY A CA 1
ATOM 871 C C . GLY A 1 110 ? 2.089 -1.093 -3.604 1.00 98.38 110 GLY A C 1
ATOM 872 O O . GLY A 1 110 ? 2.419 -0.722 -2.476 1.00 98.38 110 GLY A O 1
ATOM 873 N N . LEU A 1 111 ? 1.955 -0.237 -4.626 1.00 98.75 111 LEU A N 1
ATOM 874 C CA . LEU A 1 111 ? 2.109 1.209 -4.471 1.00 98.75 111 LEU A CA 1
ATOM 875 C C . LEU A 1 111 ? 1.126 1.774 -3.440 1.00 98.75 111 LEU A C 1
ATOM 877 O O . LEU A 1 111 ? -0.032 1.359 -3.345 1.00 98.75 111 LEU A O 1
ATOM 881 N N . LEU A 1 112 ? 1.576 2.777 -2.691 1.00 98.81 112 LEU A N 1
ATOM 882 C CA . LEU A 1 112 ? 0.704 3.547 -1.816 1.00 98.81 112 LEU A CA 1
ATOM 883 C C . LEU A 1 112 ? 0.028 4.655 -2.622 1.00 98.81 112 LEU A C 1
ATOM 885 O O . LEU A 1 112 ? 0.689 5.363 -3.380 1.00 98.81 112 LEU A O 1
ATOM 889 N N . VAL A 1 113 ? -1.272 4.848 -2.420 1.00 98.88 113 VAL A N 1
ATOM 890 C CA . VAL A 1 113 ? -2.040 5.958 -3.002 1.00 98.88 113 VAL A CA 1
ATOM 891 C C . VAL A 1 113 ? -2.501 6.904 -1.906 1.00 98.88 113 VAL A C 1
ATOM 893 O O . VAL A 1 113 ? -2.834 6.476 -0.802 1.00 98.88 113 VAL A O 1
ATOM 896 N N . PHE A 1 114 ? -2.507 8.202 -2.198 1.00 98.81 114 PHE A N 1
ATOM 897 C CA . PHE A 1 114 ? -2.678 9.255 -1.203 1.00 98.81 114 PHE A CA 1
ATOM 898 C C . PHE A 1 114 ? -3.695 10.301 -1.639 1.00 98.81 114 PHE A C 1
ATOM 900 O O . PHE A 1 114 ? -3.738 10.735 -2.791 1.00 98.81 114 PHE A O 1
ATOM 907 N N . MET A 1 115 ? -4.478 10.765 -0.674 1.00 97.81 115 MET A N 1
ATOM 908 C CA . MET A 1 115 ? -5.232 12.018 -0.720 1.00 97.81 115 MET A CA 1
ATOM 909 C C . MET A 1 115 ? -5.018 12.744 0.621 1.00 97.81 115 MET A C 1
ATOM 911 O O . MET A 1 115 ? -4.486 12.131 1.549 1.00 97.81 115 MET A O 1
ATOM 915 N N . PRO A 1 116 ? -5.371 14.033 0.771 1.00 95.12 116 PRO A N 1
ATOM 916 C CA . PRO A 1 116 ? -5.082 14.762 2.005 1.00 95.12 116 PRO A CA 1
ATOM 917 C C . PRO A 1 116 ? -5.582 14.031 3.262 1.00 95.12 116 PRO A C 1
ATOM 919 O O . PRO A 1 116 ? -6.781 13.834 3.439 1.00 95.12 116 PRO A O 1
ATOM 922 N N . GLY A 1 117 ? -4.648 13.619 4.129 1.00 96.25 117 GLY A N 1
ATOM 923 C CA . GLY A 1 117 ? -4.954 12.931 5.387 1.00 96.25 117 GLY A CA 1
ATOM 924 C C . GLY A 1 117 ? -5.348 11.453 5.268 1.00 96.25 117 GLY A C 1
ATOM 925 O O . GLY A 1 117 ? -5.717 10.864 6.280 1.00 96.25 117 GLY A O 1
ATOM 926 N N . HIS A 1 118 ? -5.260 10.839 4.084 1.00 98.50 118 HIS A N 1
ATOM 927 C CA . HIS A 1 118 ? -5.696 9.457 3.868 1.00 98.50 118 HIS A CA 1
ATOM 928 C C . HIS A 1 118 ? -4.808 8.699 2.877 1.00 98.50 118 HIS A C 1
ATOM 930 O O . HIS A 1 118 ? -4.207 9.293 1.981 1.00 98.50 118 HIS A O 1
ATOM 936 N N . MET A 1 119 ? -4.734 7.378 3.035 1.00 98.69 119 MET A N 1
ATOM 937 C CA . MET A 1 119 ? -3.940 6.507 2.171 1.00 98.69 119 MET A CA 1
ATOM 938 C C . MET A 1 119 ? -4.579 5.132 1.968 1.00 98.69 119 MET A C 1
ATOM 940 O O . MET A 1 119 ? -5.395 4.689 2.778 1.00 98.69 119 MET A O 1
ATOM 944 N N . GLY A 1 120 ? -4.178 4.462 0.893 1.00 98.81 120 GLY A N 1
ATOM 945 C CA . GLY A 1 120 ? -4.535 3.082 0.574 1.00 98.81 120 GLY A CA 1
ATOM 946 C C . GLY A 1 120 ? -3.388 2.363 -0.132 1.00 98.81 120 GLY A C 1
ATOM 947 O O . GLY A 1 120 ? -2.360 2.970 -0.433 1.00 98.81 120 GLY A O 1
ATOM 948 N N . VAL A 1 121 ? -3.575 1.073 -0.391 1.00 98.94 121 VAL A N 1
ATOM 949 C CA . VAL A 1 121 ? -2.625 0.223 -1.118 1.00 98.94 121 VAL A CA 1
ATOM 950 C C . VAL A 1 121 ? -3.244 -0.171 -2.450 1.00 98.94 121 VAL A C 1
ATOM 952 O O . VAL A 1 121 ? -4.303 -0.796 -2.468 1.00 98.94 121 VAL A O 1
ATOM 955 N N . TYR A 1 122 ? -2.599 0.194 -3.552 1.00 98.88 122 TYR A N 1
ATOM 956 C CA . TYR A 1 122 ? -2.959 -0.279 -4.882 1.00 98.88 122 TYR A CA 1
ATOM 957 C C . TYR A 1 122 ? -2.625 -1.768 -5.002 1.00 98.88 122 TYR A C 1
ATOM 959 O O . TYR A 1 122 ? -1.511 -2.175 -4.684 1.00 98.88 122 TYR A O 1
ATOM 967 N N . ILE A 1 123 ? -3.581 -2.591 -5.429 1.00 98.62 123 ILE A N 1
ATOM 968 C CA . ILE A 1 123 ? -3.427 -4.055 -5.487 1.00 98.62 123 ILE A CA 1
ATOM 969 C C . ILE A 1 123 ? -3.430 -4.604 -6.923 1.00 98.62 123 ILE A C 1
ATOM 971 O O . ILE A 1 123 ? -3.561 -5.813 -7.103 1.00 98.62 123 ILE A O 1
ATOM 975 N N . GLY A 1 124 ? -3.265 -3.730 -7.923 1.00 96.62 124 GLY A N 1
ATOM 976 C CA . GLY A 1 124 ? -3.352 -4.067 -9.347 1.00 96.62 124 GLY A CA 1
ATOM 977 C C . GLY A 1 124 ? -4.766 -3.920 -9.911 1.00 96.62 124 GLY A C 1
ATOM 978 O O . GLY A 1 124 ? -5.733 -3.753 -9.164 1.00 96.62 124 GLY A O 1
ATOM 979 N N . ASN A 1 125 ? -4.884 -3.975 -11.241 1.00 95.12 125 ASN A N 1
ATOM 980 C CA . ASN A 1 125 ? -6.159 -3.987 -11.972 1.00 95.12 125 ASN A CA 1
ATOM 981 C C . ASN A 1 125 ? -7.114 -2.829 -11.622 1.00 95.12 125 ASN A C 1
ATOM 983 O O . ASN A 1 125 ? -8.333 -2.996 -11.595 1.00 95.12 125 ASN A O 1
ATOM 987 N N . GLY A 1 126 ? -6.578 -1.645 -11.317 1.00 97.19 126 GLY A N 1
ATOM 988 C CA . GLY A 1 126 ? -7.399 -0.491 -10.946 1.00 97.19 126 GLY A CA 1
ATOM 989 C C . GLY A 1 126 ? -8.059 -0.598 -9.564 1.00 97.19 126 GLY A C 1
ATOM 990 O O . GLY A 1 126 ? -8.959 0.190 -9.270 1.00 97.19 126 GLY A O 1
ATOM 991 N N . GLU A 1 127 ? -7.631 -1.523 -8.701 1.00 98.69 127 GLU A N 1
ATOM 992 C CA . GLU A 1 127 ? -8.207 -1.741 -7.370 1.00 98.69 127 GLU A CA 1
ATOM 993 C C . GLU A 1 127 ? -7.284 -1.259 -6.237 1.00 98.69 127 GLU A C 1
ATOM 995 O O . GLU A 1 127 ? -6.058 -1.344 -6.301 1.00 98.69 127 GLU A O 1
ATOM 1000 N N . VAL A 1 128 ? -7.887 -0.758 -5.157 1.00 98.88 128 VAL A N 1
ATOM 1001 C CA . VAL A 1 128 ? -7.205 -0.269 -3.953 1.00 98.88 128 VAL A CA 1
ATOM 1002 C C . VAL A 1 128 ? -7.834 -0.901 -2.717 1.00 98.88 128 VAL A C 1
ATOM 1004 O O . VAL A 1 128 ? -9.056 -0.983 -2.615 1.00 98.88 128 VAL A O 1
ATOM 1007 N N . VAL A 1 129 ? -7.019 -1.295 -1.740 1.00 98.94 129 VAL A N 1
ATOM 1008 C CA . VAL A 1 129 ? -7.490 -1.634 -0.390 1.00 98.94 129 VAL A CA 1
ATOM 1009 C C . VAL A 1 129 ? -7.173 -0.489 0.565 1.00 98.94 129 VAL A C 1
ATOM 1011 O O . VAL A 1 129 ? -6.042 -0.009 0.640 1.00 98.94 129 VAL A O 1
ATOM 1014 N N . GLU A 1 130 ? -8.177 -0.039 1.314 1.00 98.81 130 GLU A N 1
ATOM 1015 C CA . GLU A 1 130 ? -8.053 1.075 2.253 1.00 98.81 130 GLU A CA 1
ATOM 1016 C C . GLU A 1 130 ? -8.876 0.836 3.523 1.00 98.81 130 GLU A C 1
ATOM 1018 O O . GLU A 1 130 ? -10.019 0.380 3.470 1.00 98.81 130 GLU A O 1
ATOM 1023 N N . ALA A 1 131 ? -8.331 1.216 4.680 1.00 98.69 131 ALA A N 1
ATOM 1024 C CA . ALA A 1 131 ? -9.125 1.405 5.890 1.00 98.69 131 ALA A CA 1
ATOM 1025 C C . ALA A 1 131 ? -9.842 2.760 5.781 1.00 98.69 131 ALA A C 1
ATOM 1027 O O . ALA A 1 131 ? -9.322 3.788 6.204 1.00 98.69 131 ALA A O 1
ATOM 1028 N N . ARG A 1 132 ? -11.009 2.773 5.132 1.00 98.25 132 ARG A N 1
ATOM 1029 C CA . ARG A 1 132 ? -11.656 3.980 4.588 1.00 98.25 132 ARG A CA 1
ATOM 1030 C C . ARG A 1 132 ? -12.204 4.938 5.647 1.00 98.25 132 ARG A C 1
ATOM 1032 O O . ARG A 1 132 ? -12.330 6.134 5.391 1.00 98.25 132 ARG A O 1
ATOM 1039 N N . GLY A 1 133 ? -12.589 4.423 6.807 1.00 98.00 133 GLY A N 1
ATOM 1040 C CA . GLY A 1 133 ? -13.162 5.219 7.890 1.00 98.00 133 GLY A CA 1
ATOM 1041 C C . GLY A 1 133 ? -14.211 4.456 8.687 1.00 98.00 133 GLY A C 1
ATOM 1042 O O . GLY A 1 133 ? -14.625 3.363 8.302 1.00 98.00 133 GLY A O 1
ATOM 1043 N N . PHE A 1 134 ? -14.657 5.061 9.790 1.00 97.75 134 PHE A N 1
ATOM 1044 C CA . PHE A 1 134 ? -15.546 4.452 10.790 1.00 97.75 134 PHE A CA 1
ATOM 1045 C C . PHE A 1 134 ? -16.761 3.721 10.191 1.00 97.75 134 PHE A C 1
ATOM 1047 O O . PHE A 1 134 ? -17.033 2.586 10.563 1.00 97.75 134 PHE A O 1
ATOM 1054 N N . SER A 1 135 ? -17.453 4.339 9.229 1.00 97.62 135 SER A N 1
ATOM 1055 C CA . SER A 1 135 ? -18.671 3.778 8.625 1.00 97.62 135 SER A CA 1
ATOM 1056 C C . SER A 1 135 ? -18.429 2.628 7.639 1.00 97.62 135 SER A C 1
ATOM 1058 O O . SER A 1 135 ? -19.395 2.059 7.145 1.00 97.62 135 SER A O 1
ATOM 1060 N N . TYR A 1 136 ? -17.172 2.321 7.307 1.00 98.19 136 TYR A N 1
ATOM 1061 C CA . TYR A 1 136 ? -16.820 1.389 6.231 1.00 98.19 136 TYR A CA 1
ATOM 1062 C C . TYR A 1 136 ? -15.900 0.258 6.693 1.00 98.19 136 TYR A C 1
ATOM 1064 O O . TYR A 1 136 ? -16.093 -0.880 6.283 1.00 98.19 136 TYR A O 1
ATOM 1072 N N . GLY A 1 137 ? -14.900 0.555 7.528 1.00 98.62 137 GLY A N 1
ATOM 1073 C CA . GLY A 1 137 ? -13.826 -0.395 7.820 1.00 98.62 137 GLY A CA 1
ATOM 1074 C C . GLY A 1 137 ? -12.771 -0.463 6.715 1.00 98.62 137 GLY A C 1
ATOM 1075 O O . GLY A 1 137 ? -12.559 0.504 5.976 1.00 98.62 137 GLY A O 1
ATOM 1076 N N . VAL A 1 138 ? -12.095 -1.606 6.630 1.00 98.88 138 VAL A N 1
ATOM 1077 C CA . VAL A 1 138 ? -11.179 -1.961 5.545 1.00 98.88 138 VAL A CA 1
ATOM 1078 C C . VAL A 1 138 ? -11.983 -2.506 4.375 1.00 98.88 138 VAL A C 1
ATOM 1080 O O . VAL A 1 138 ? -12.710 -3.490 4.509 1.00 98.88 138 VAL A O 1
ATOM 1083 N N . VAL A 1 139 ? -11.856 -1.865 3.220 1.00 98.81 139 VAL A N 1
ATOM 1084 C CA . VAL A 1 139 ? -12.646 -2.168 2.025 1.00 98.81 139 VAL A CA 1
ATOM 1085 C C . VAL A 1 139 ? -11.770 -2.152 0.783 1.00 98.81 139 VAL A C 1
ATOM 1087 O O . VAL A 1 139 ? -10.726 -1.500 0.754 1.00 98.81 139 VAL A O 1
ATOM 1090 N N . LYS A 1 140 ? -12.240 -2.844 -0.255 1.00 98.81 140 LYS A N 1
ATOM 1091 C CA . LYS A 1 140 ? -11.724 -2.711 -1.614 1.00 98.81 140 LYS A CA 1
ATOM 1092 C C . LYS A 1 140 ? -12.510 -1.630 -2.356 1.00 98.81 140 LYS A C 1
ATOM 1094 O O . LYS A 1 140 ? -13.738 -1.602 -2.279 1.00 98.81 140 LYS A O 1
ATOM 1099 N N . THR A 1 141 ? -11.815 -0.737 -3.047 1.00 98.62 141 THR A N 1
ATOM 1100 C CA . THR A 1 141 ? -12.392 0.346 -3.847 1.00 98.62 141 THR A CA 1
ATOM 1101 C C . THR A 1 141 ? -11.742 0.395 -5.224 1.00 98.62 141 THR A C 1
ATOM 1103 O O . THR A 1 141 ? -10.610 -0.040 -5.412 1.00 98.62 141 THR A O 1
ATOM 1106 N N . GLU A 1 142 ? -12.461 0.932 -6.204 1.00 98.50 142 GLU A N 1
ATOM 1107 C CA . GLU A 1 142 ? -11.882 1.233 -7.513 1.00 98.50 142 GLU A CA 1
ATOM 1108 C C . GLU A 1 142 ? -11.061 2.523 -7.420 1.00 98.50 142 GLU A C 1
ATOM 1110 O O . GLU A 1 142 ? -11.556 3.548 -6.935 1.00 98.50 142 GLU A O 1
ATOM 1115 N N . LEU A 1 143 ? -9.828 2.486 -7.928 1.00 98.31 143 LEU A N 1
ATOM 1116 C CA . LEU A 1 143 ? -8.883 3.602 -7.949 1.00 98.31 143 LEU A CA 1
ATOM 1117 C C . LEU A 1 143 ? -9.535 4.868 -8.522 1.00 98.31 143 LEU A C 1
ATOM 1119 O O . LEU A 1 143 ? -9.498 5.926 -7.898 1.00 98.31 143 LEU A O 1
ATOM 1123 N N . LEU A 1 144 ? -10.205 4.744 -9.670 1.00 97.06 144 LEU A N 1
ATOM 1124 C CA . LEU A 1 144 ? -10.814 5.869 -10.387 1.00 97.06 144 LEU A CA 1
ATOM 1125 C C . LEU A 1 144 ? -12.074 6.431 -9.707 1.00 97.06 144 LEU A C 1
ATOM 1127 O O . LEU A 1 144 ? -12.464 7.564 -9.982 1.00 97.06 144 LEU A O 1
ATOM 1131 N N . LYS A 1 145 ? -12.709 5.680 -8.795 1.00 97.88 145 LYS A N 1
ATOM 1132 C CA . LYS A 1 145 ? -13.905 6.130 -8.051 1.00 97.88 145 LYS A CA 1
ATOM 1133 C C . LYS A 1 145 ? -13.568 6.861 -6.753 1.00 97.88 145 LYS A C 1
ATOM 1135 O O . LYS A 1 145 ? -14.463 7.259 -6.0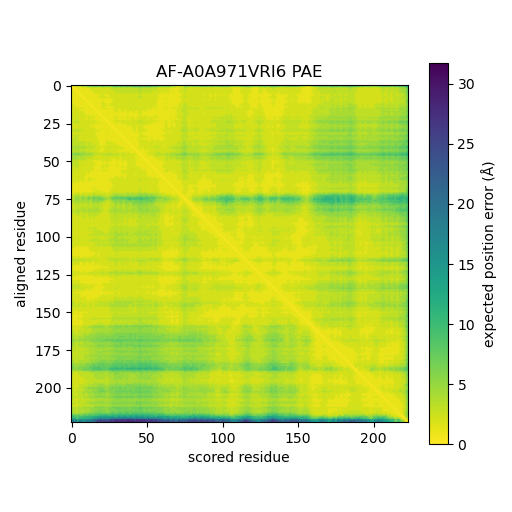02 1.00 97.88 145 LYS A O 1
ATOM 1140 N N . ARG A 1 146 ? -12.283 7.030 -6.449 1.00 97.75 146 ARG A N 1
ATOM 1141 C CA . ARG A 1 146 ? -11.796 7.680 -5.232 1.00 97.75 146 ARG A CA 1
ATOM 1142 C C . ARG A 1 146 ? -10.937 8.889 -5.614 1.00 97.75 146 ARG A C 1
ATOM 1144 O O . ARG A 1 146 ? -10.210 8.836 -6.600 1.00 97.75 146 ARG A O 1
ATOM 1151 N N . PRO A 1 147 ? -10.981 9.996 -4.851 1.00 97.75 147 PRO A N 1
ATOM 1152 C CA . PRO A 1 147 ? -10.281 11.233 -5.201 1.00 97.75 147 PRO A CA 1
ATOM 1153 C C . PRO A 1 147 ? -8.785 11.193 -4.836 1.00 97.75 147 PRO A C 1
ATOM 1155 O O . PRO A 1 147 ? -8.264 12.141 -4.241 1.00 97.75 147 PRO A O 1
ATOM 1158 N N . TRP A 1 148 ? -8.095 10.096 -5.162 1.00 98.69 148 TRP A N 1
ATOM 1159 C CA . TRP A 1 148 ? -6.648 9.975 -4.988 1.00 98.69 148 TRP A CA 1
ATOM 1160 C C . TRP A 1 148 ? -5.934 11.086 -5.766 1.00 98.69 148 TRP A C 1
ATOM 1162 O O . TRP A 1 148 ? -6.381 11.511 -6.831 1.00 98.69 148 TRP A O 1
ATOM 1172 N N . LYS A 1 149 ? -4.851 11.614 -5.197 1.00 98.38 149 LYS A N 1
ATOM 1173 C CA . LYS A 1 149 ? -4.101 12.751 -5.747 1.00 98.38 149 LYS A CA 1
ATOM 1174 C C . LYS A 1 149 ? -2.679 12.384 -6.108 1.00 98.38 149 LYS A C 1
ATOM 1176 O O . LYS A 1 149 ? -2.204 12.832 -7.146 1.00 98.38 149 LYS A O 1
ATOM 1181 N N . ASN A 1 150 ? -2.040 11.553 -5.292 1.00 98.69 150 ASN A N 1
ATOM 1182 C CA . ASN A 1 150 ? -0.653 11.153 -5.478 1.00 98.69 150 ASN A CA 1
ATOM 1183 C C . ASN A 1 150 ? -0.488 9.652 -5.247 1.00 98.69 150 ASN A C 1
ATOM 1185 O O . ASN A 1 150 ? -1.326 9.025 -4.597 1.00 98.69 150 ASN A O 1
ATOM 1189 N N . TRP A 1 151 ? 0.625 9.113 -5.721 1.00 98.75 151 TRP A N 1
ATOM 1190 C CA . TRP A 1 151 ? 1.096 7.768 -5.412 1.00 98.75 151 TRP A CA 1
ATOM 1191 C C . TRP A 1 151 ? 2.535 7.823 -4.894 1.00 98.75 151 TRP A C 1
ATOM 1193 O O . TRP A 1 151 ? 3.224 8.832 -5.065 1.00 98.75 151 TRP A O 1
ATOM 1203 N N . GLY A 1 152 ? 3.000 6.752 -4.257 1.00 98.50 152 GLY A N 1
ATOM 1204 C CA . GLY A 1 152 ? 4.385 6.647 -3.816 1.00 98.50 152 GLY A CA 1
ATOM 1205 C C . GLY A 1 152 ? 4.815 5.236 -3.436 1.00 98.50 152 GLY A C 1
ATOM 1206 O O . GLY A 1 152 ? 4.005 4.390 -3.055 1.00 98.50 152 GLY A O 1
ATOM 1207 N N . VAL A 1 153 ? 6.120 5.005 -3.535 1.00 98.38 153 VAL A N 1
ATOM 1208 C CA . VAL A 1 153 ? 6.791 3.771 -3.119 1.00 98.38 153 VAL A CA 1
ATOM 1209 C C . VAL A 1 153 ? 7.048 3.832 -1.617 1.00 98.38 153 VAL A C 1
ATOM 1211 O O . VAL A 1 153 ? 7.635 4.787 -1.116 1.00 98.38 153 VAL A O 1
ATOM 1214 N N . CYS A 1 154 ? 6.631 2.812 -0.873 1.00 97.94 154 CYS A N 1
ATOM 1215 C CA . CYS A 1 154 ? 6.966 2.713 0.547 1.00 97.94 154 CYS A CA 1
ATOM 1216 C C . CYS A 1 154 ? 8.460 2.361 0.724 1.00 97.94 154 CYS A C 1
ATOM 1218 O O . CYS A 1 154 ? 8.867 1.308 0.236 1.00 97.94 154 CYS A O 1
ATOM 1220 N N . PRO A 1 155 ? 9.274 3.153 1.454 1.00 96.06 155 PRO A N 1
ATOM 1221 C CA . PRO A 1 155 ? 10.724 2.922 1.567 1.00 96.06 155 PRO A CA 1
ATOM 1222 C C . PRO A 1 155 ? 11.106 1.637 2.319 1.00 96.06 155 PRO A C 1
ATOM 1224 O O . PRO A 1 155 ? 12.258 1.218 2.276 1.00 96.06 155 PRO A O 1
ATOM 1227 N N . TRP A 1 156 ? 10.159 1.017 3.026 1.00 96.75 156 TRP A N 1
ATOM 1228 C CA . TRP A 1 156 ? 10.383 -0.202 3.813 1.00 96.75 156 TRP A CA 1
ATOM 1229 C C . TRP A 1 156 ? 9.882 -1.472 3.122 1.00 96.75 156 TRP A C 1
ATOM 1231 O O . TRP A 1 156 ? 9.789 -2.519 3.763 1.00 96.75 156 TRP A O 1
ATOM 1241 N N . ILE A 1 157 ? 9.520 -1.375 1.843 1.00 97.12 157 ILE A N 1
ATOM 1242 C CA . ILE A 1 157 ? 8.987 -2.478 1.051 1.00 97.12 157 ILE A CA 1
ATOM 1243 C C . ILE A 1 157 ? 9.876 -2.684 -0.168 1.00 97.12 157 ILE A C 1
ATOM 1245 O O . ILE A 1 157 ? 10.218 -1.733 -0.864 1.00 97.12 157 ILE A O 1
ATOM 1249 N N . GLN A 1 158 ? 10.233 -3.940 -0.412 1.00 96.81 158 GLN A N 1
ATOM 1250 C CA . GLN A 1 158 ? 10.866 -4.384 -1.645 1.00 96.81 158 GLN A CA 1
ATOM 1251 C C . GLN A 1 158 ? 9.787 -4.627 -2.702 1.00 96.81 158 GLN A C 1
ATOM 1253 O O . GLN A 1 158 ? 8.799 -5.307 -2.424 1.00 96.81 158 GLN A O 1
ATOM 1258 N N . TYR A 1 159 ? 9.976 -4.065 -3.891 1.00 96.44 159 TYR A N 1
ATOM 1259 C CA . TYR A 1 159 ? 9.043 -4.181 -5.008 1.00 96.44 159 TYR A CA 1
ATOM 1260 C C . TYR A 1 159 ? 9.656 -5.044 -6.099 1.00 96.44 159 TYR A C 1
ATOM 1262 O O . TYR A 1 159 ? 10.870 -5.021 -6.279 1.00 96.44 159 TYR A O 1
ATOM 1270 N N . LYS A 1 160 ? 8.805 -5.743 -6.846 1.00 94.56 160 LYS A N 1
ATOM 1271 C CA . LYS A 1 160 ? 9.163 -6.295 -8.151 1.00 94.56 160 LYS A CA 1
ATOM 1272 C C . LYS A 1 160 ? 8.528 -5.453 -9.238 1.00 94.56 160 LYS A C 1
ATOM 1274 O O . LYS A 1 160 ? 7.320 -5.223 -9.212 1.00 94.56 160 LYS A O 1
ATOM 1279 N N . GLY A 1 161 ? 9.338 -5.003 -10.179 1.00 95.75 161 GLY A N 1
ATOM 1280 C CA . GLY A 1 161 ? 8.887 -4.324 -11.378 1.00 95.75 161 GLY A CA 1
ATOM 1281 C C . GLY A 1 161 ? 7.977 -5.211 -12.224 1.00 95.75 161 GLY A C 1
ATOM 1282 O O . GLY A 1 161 ? 8.110 -6.436 -12.260 1.00 95.75 161 GLY A O 1
ATOM 1283 N N . THR A 1 162 ? 7.045 -4.584 -12.935 1.00 95.50 162 THR A N 1
ATOM 1284 C CA . THR A 1 162 ? 6.144 -5.289 -13.856 1.00 95.50 162 THR A CA 1
ATOM 1285 C C . THR A 1 162 ? 6.812 -5.635 -15.182 1.00 95.50 162 THR A C 1
ATOM 1287 O O . THR A 1 162 ? 6.362 -6.537 -15.885 1.00 95.50 162 THR A O 1
ATOM 1290 N N . GLY A 1 163 ? 7.902 -4.946 -15.520 1.00 96.19 163 GLY A N 1
ATOM 1291 C CA . GLY A 1 163 ? 8.576 -5.056 -16.804 1.00 96.19 163 GLY A CA 1
ATOM 1292 C C . GLY A 1 163 ? 7.986 -4.174 -17.899 1.00 96.19 163 GLY A C 1
ATOM 1293 O O . GLY A 1 163 ? 8.601 -4.102 -18.951 1.00 96.19 163 GLY A O 1
ATOM 1294 N N . ASP A 1 164 ? 6.858 -3.494 -17.675 1.00 96.69 164 ASP A N 1
ATOM 1295 C CA . ASP A 1 164 ? 6.349 -2.438 -18.564 1.00 96.69 164 ASP A CA 1
ATOM 1296 C C . ASP A 1 164 ? 7.125 -1.148 -18.265 1.00 96.69 164 ASP A C 1
ATOM 1298 O O . ASP A 1 164 ? 6.835 -0.436 -17.306 1.00 96.69 164 ASP A O 1
ATOM 1302 N N . ILE A 1 165 ? 8.197 -0.896 -19.017 1.00 96.69 165 ILE A N 1
ATOM 1303 C CA . ILE A 1 165 ? 9.164 0.166 -18.693 1.00 96.69 165 ILE A CA 1
ATOM 1304 C C . ILE A 1 165 ? 8.766 1.486 -19.357 1.00 96.69 165 ILE A C 1
ATOM 1306 O O . ILE A 1 165 ? 9.160 2.558 -18.885 1.00 96.69 165 ILE A O 1
ATOM 1310 N N . ASP A 1 166 ? 8.023 1.439 -20.463 1.00 94.88 166 ASP A N 1
ATOM 1311 C CA . ASP A 1 166 ? 7.547 2.641 -21.146 1.00 94.88 166 ASP A CA 1
ATOM 1312 C C . ASP A 1 166 ? 6.158 3.122 -20.691 1.00 94.88 166 ASP A C 1
ATOM 1314 O O . ASP A 1 166 ? 5.784 4.250 -21.028 1.00 94.88 166 ASP A O 1
ATOM 1318 N N . VAL A 1 167 ? 5.506 2.363 -19.801 1.00 94.50 167 VAL A N 1
ATOM 1319 C CA . VAL A 1 167 ? 4.276 2.726 -19.081 1.00 94.50 167 VAL A CA 1
ATOM 1320 C C . VAL A 1 167 ? 3.092 2.881 -20.040 1.00 94.50 167 VAL A C 1
ATOM 1322 O O . VAL A 1 167 ? 2.247 3.769 -19.883 1.00 94.50 167 VAL A O 1
ATOM 1325 N N . ASP A 1 168 ? 3.034 2.027 -21.064 1.00 94.25 168 ASP A N 1
ATOM 1326 C CA . ASP A 1 168 ? 1.937 1.988 -22.034 1.00 94.25 168 ASP A CA 1
ATOM 1327 C C . ASP A 1 168 ? 0.847 0.945 -21.697 1.00 94.25 168 ASP A C 1
ATOM 1329 O O . ASP A 1 168 ? -0.159 0.837 -22.412 1.00 94.25 168 ASP A O 1
ATOM 1333 N N . ASN A 1 169 ? 0.989 0.268 -20.549 1.00 91.88 169 ASN A N 1
ATOM 1334 C CA . ASN A 1 169 ? 0.165 -0.834 -20.045 1.00 91.88 169 ASN A CA 1
ATOM 1335 C C . ASN A 1 169 ? 0.237 -2.099 -20.911 1.00 91.88 169 ASN A C 1
ATOM 1337 O O . ASN A 1 169 ? -0.713 -2.890 -20.940 1.00 91.88 169 ASN A O 1
ATOM 1341 N N . LYS A 1 170 ? 1.333 -2.299 -21.651 1.00 94.19 170 LYS A N 1
ATOM 1342 C CA . LYS A 1 170 ? 1.559 -3.503 -22.451 1.00 94.19 170 LYS A CA 1
ATOM 1343 C C . LYS A 1 170 ? 2.971 -4.017 -22.242 1.00 94.19 170 LYS A C 1
ATOM 1345 O O . LYS A 1 170 ? 3.948 -3.423 -22.671 1.00 94.19 170 LYS A O 1
ATOM 1350 N N . LEU A 1 171 ? 3.070 -5.225 -21.699 1.00 95.62 171 LEU A N 1
ATOM 1351 C CA . LEU A 1 171 ? 4.348 -5.917 -21.623 1.00 95.62 171 LEU A CA 1
ATOM 1352 C C . LEU A 1 171 ? 4.739 -6.459 -23.004 1.00 95.62 171 LEU A C 1
ATO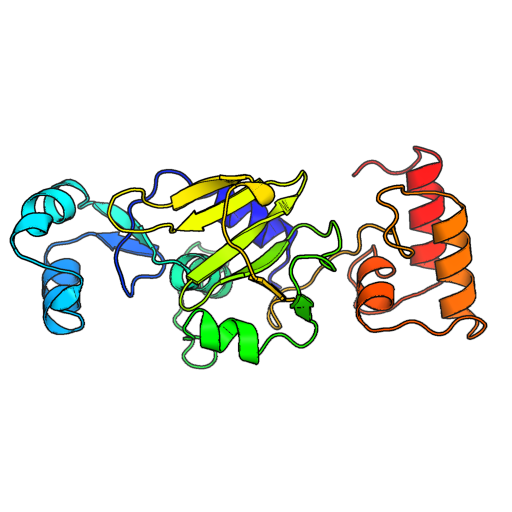M 1354 O O . LEU A 1 171 ? 4.089 -7.366 -23.532 1.00 95.62 171 LEU A O 1
ATOM 1358 N N . THR A 1 172 ? 5.805 -5.928 -23.604 1.00 97.06 172 THR A N 1
ATOM 1359 C CA . THR A 1 172 ? 6.234 -6.319 -24.954 1.00 97.06 172 THR A CA 1
ATOM 1360 C C . THR A 1 172 ? 7.745 -6.536 -25.075 1.00 97.06 172 THR A C 1
ATOM 1362 O O . THR A 1 172 ? 8.553 -6.197 -24.212 1.00 97.06 172 THR A O 1
ATOM 1365 N N . ALA A 1 173 ? 8.187 -7.070 -26.219 1.00 96.81 173 ALA A N 1
ATOM 1366 C CA . ALA A 1 173 ? 9.616 -7.178 -26.528 1.00 96.81 173 ALA A CA 1
ATOM 1367 C C . ALA A 1 173 ? 10.311 -5.802 -26.658 1.00 96.81 173 ALA A C 1
ATOM 1369 O O . ALA A 1 173 ? 11.545 -5.726 -26.679 1.00 96.81 173 ALA A O 1
ATOM 1370 N N . LYS A 1 174 ? 9.546 -4.702 -26.770 1.00 97.44 174 LYS A N 1
ATOM 1371 C CA . LYS A 1 174 ? 10.086 -3.338 -26.709 1.00 97.44 174 LYS A CA 1
ATOM 1372 C C . LYS A 1 174 ? 10.625 -3.034 -25.319 1.00 97.44 174 LYS A C 1
ATOM 1374 O O . LYS A 1 174 ? 11.714 -2.470 -25.243 1.00 97.44 174 LYS A O 1
ATOM 1379 N N . ASP A 1 175 ? 9.951 -3.489 -24.273 1.00 97.81 175 ASP A N 1
ATOM 1380 C CA . ASP A 1 175 ? 10.386 -3.308 -22.894 1.00 97.81 175 ASP A CA 1
ATOM 1381 C C . ASP A 1 175 ? 11.646 -4.103 -22.586 1.00 97.81 175 ASP A C 1
ATOM 1383 O O . ASP A 1 175 ? 12.613 -3.555 -22.067 1.00 97.81 175 ASP A O 1
ATOM 1387 N N . ALA A 1 176 ? 11.712 -5.362 -23.030 1.00 97.19 176 ALA A N 1
ATOM 1388 C CA . ALA A 1 176 ? 12.928 -6.167 -22.899 1.00 97.19 176 ALA A CA 1
ATOM 1389 C C . ALA A 1 176 ? 14.139 -5.469 -23.546 1.00 97.19 176 ALA A C 1
ATOM 1391 O O . ALA A 1 176 ? 15.229 -5.392 -22.975 1.00 97.19 176 ALA A O 1
ATOM 1392 N N . ARG A 1 177 ? 13.944 -4.896 -24.741 1.00 97.50 177 ARG A N 1
ATOM 1393 C CA . ARG A 1 177 ? 14.975 -4.095 -25.412 1.00 97.50 1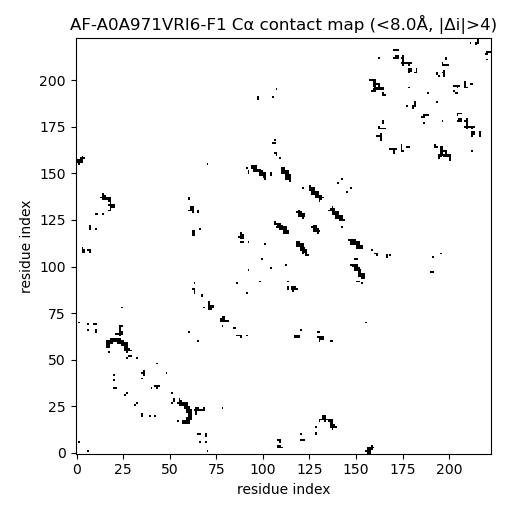77 ARG A CA 1
ATOM 1394 C C . ARG A 1 177 ? 15.292 -2.815 -24.638 1.00 97.50 177 ARG A C 1
ATOM 1396 O O . ARG A 1 177 ? 16.458 -2.429 -24.588 1.00 97.50 177 ARG A O 1
ATOM 1403 N N . LEU A 1 178 ? 14.292 -2.149 -24.065 1.00 97.38 178 LEU A N 1
ATOM 1404 C CA . LEU A 1 178 ? 14.478 -0.934 -23.277 1.00 97.38 178 LEU A CA 1
ATOM 1405 C C . LEU A 1 178 ? 15.316 -1.219 -22.024 1.00 97.38 178 LEU A C 1
ATOM 1407 O O . LEU A 1 178 ? 16.294 -0.511 -21.791 1.00 97.38 178 LEU A O 1
ATOM 1411 N N . ALA A 1 179 ? 15.032 -2.311 -21.310 1.00 97.44 179 ALA A N 1
ATOM 1412 C CA . ALA A 1 179 ? 15.847 -2.803 -20.202 1.00 97.44 179 ALA A CA 1
ATOM 1413 C C . ALA A 1 179 ? 17.309 -3.022 -20.627 1.00 97.44 179 ALA A C 1
ATOM 1415 O O . ALA A 1 179 ? 18.215 -2.488 -19.992 1.00 97.44 179 ALA A O 1
ATOM 1416 N N . LEU A 1 180 ? 17.564 -3.712 -21.750 1.00 97.31 180 LEU A N 1
ATOM 1417 C CA . LEU A 1 180 ? 18.935 -3.896 -22.259 1.00 97.31 180 LEU A CA 1
ATOM 1418 C C . LEU A 1 180 ? 19.634 -2.572 -22.577 1.00 97.31 180 LEU A C 1
ATOM 1420 O O . LEU A 1 180 ? 20.822 -2.423 -22.292 1.00 97.31 180 LEU A O 1
ATOM 1424 N N . ARG A 1 181 ? 18.922 -1.601 -23.160 1.00 97.88 181 ARG A N 1
ATOM 1425 C CA . ARG A 1 181 ? 19.496 -0.278 -23.441 1.00 97.88 181 ARG A CA 1
ATOM 1426 C C . ARG A 1 181 ? 19.851 0.467 -22.156 1.00 97.88 181 ARG A C 1
ATOM 1428 O O . ARG A 1 181 ? 20.902 1.101 -22.124 1.00 97.88 181 ARG A O 1
ATOM 1435 N N . ILE A 1 182 ? 19.023 0.368 -21.114 1.00 96.69 182 ILE A N 1
ATOM 1436 C CA . ILE A 1 182 ? 19.306 0.939 -19.788 1.00 96.69 182 ILE A CA 1
ATOM 1437 C C . ILE A 1 182 ? 20.572 0.301 -19.205 1.00 96.69 182 ILE A C 1
ATOM 1439 O O . ILE A 1 182 ? 21.484 1.019 -18.799 1.00 96.69 182 ILE A O 1
ATOM 1443 N N . VAL A 1 183 ? 20.669 -1.031 -19.238 1.00 96.56 183 VAL A N 1
ATOM 1444 C CA . VAL A 1 183 ? 21.841 -1.790 -18.761 1.00 96.56 183 VAL A CA 1
ATOM 1445 C C . VAL A 1 183 ? 23.112 -1.394 -19.514 1.00 96.56 183 VAL A C 1
ATOM 1447 O O . VAL A 1 183 ? 24.164 -1.220 -18.907 1.00 96.56 183 VAL A O 1
ATOM 1450 N N . ALA A 1 184 ? 23.018 -1.211 -20.831 1.00 96.81 184 ALA A N 1
ATOM 1451 C CA . ALA A 1 184 ? 24.138 -0.813 -21.681 1.00 96.81 184 ALA A CA 1
ATOM 1452 C C . ALA A 1 184 ? 24.493 0.687 -21.593 1.00 96.81 184 ALA A C 1
ATOM 1454 O O . ALA A 1 184 ? 25.409 1.132 -22.281 1.00 96.81 184 ALA A O 1
ATOM 1455 N N . GLY A 1 185 ? 23.764 1.488 -20.806 1.00 95.31 185 GLY A N 1
ATOM 1456 C CA . GLY A 1 185 ? 23.962 2.941 -20.721 1.00 95.31 185 GLY A CA 1
ATOM 1457 C C . GLY A 1 185 ? 23.537 3.712 -21.978 1.00 95.31 185 GLY A C 1
ATOM 1458 O O . GLY A 1 185 ? 23.887 4.879 -22.139 1.00 95.31 185 GLY A O 1
ATOM 1459 N N . LEU A 1 186 ? 22.776 3.072 -22.869 1.00 96.31 186 LEU A N 1
ATOM 1460 C CA . LEU A 1 186 ? 22.273 3.641 -24.124 1.00 96.31 186 LEU A CA 1
ATOM 1461 C C . LEU A 1 186 ? 20.921 4.354 -23.959 1.00 96.31 186 LEU A C 1
ATOM 1463 O O . LEU A 1 186 ? 20.430 4.965 -24.907 1.00 96.31 186 LEU A O 1
ATOM 1467 N N . GLU A 1 187 ? 20.307 4.254 -22.781 1.00 94.75 187 GLU A N 1
ATOM 1468 C CA . GLU A 1 187 ? 19.040 4.890 -22.430 1.00 94.75 187 GLU A CA 1
ATOM 1469 C C . GLU A 1 187 ? 19.112 5.473 -21.015 1.00 94.75 187 GLU A C 1
ATOM 1471 O O . GLU A 1 187 ? 19.582 4.815 -20.085 1.00 94.75 187 GLU A O 1
ATOM 1476 N N . LYS A 1 188 ? 18.606 6.697 -20.828 1.00 92.75 188 LYS A N 1
ATOM 1477 C CA . LYS A 1 188 ? 18.459 7.278 -19.489 1.00 92.75 188 LYS A CA 1
ATOM 1478 C C . LYS A 1 188 ? 17.162 6.780 -18.853 1.00 92.75 188 LYS A C 1
ATOM 1480 O O . LYS A 1 188 ? 16.079 6.995 -19.390 1.00 92.75 188 LYS A O 1
ATOM 1485 N N . ALA A 1 189 ? 17.275 6.176 -17.676 1.00 93.00 189 ALA A N 1
ATOM 1486 C CA . ALA A 1 189 ? 16.134 5.755 -16.872 1.00 93.00 189 ALA A CA 1
ATOM 1487 C C . ALA A 1 189 ? 15.980 6.644 -15.636 1.00 93.00 189 ALA A C 1
ATOM 1489 O O . ALA A 1 189 ? 16.925 6.798 -14.852 1.00 93.00 189 ALA A O 1
ATOM 1490 N N . ASP A 1 190 ? 14.786 7.206 -15.460 1.00 94.88 190 ASP A N 1
ATOM 1491 C CA . ASP A 1 190 ? 14.376 7.798 -14.190 1.00 94.88 190 ASP A CA 1
ATOM 1492 C C . ASP A 1 190 ? 14.108 6.704 -13.138 1.00 94.88 190 ASP A C 1
ATOM 1494 O O . ASP A 1 190 ? 14.267 5.505 -13.389 1.00 94.88 190 ASP A O 1
ATOM 1498 N N . ALA A 1 191 ? 13.745 7.116 -11.925 1.00 95.25 191 ALA A N 1
ATOM 1499 C CA . ALA A 1 191 ? 13.512 6.183 -10.829 1.00 95.25 191 ALA A CA 1
ATOM 1500 C C . ALA A 1 191 ? 12.322 5.240 -11.082 1.00 95.25 191 ALA A C 1
ATOM 1502 O O . ALA A 1 191 ? 12.366 4.098 -10.634 1.00 95.25 191 ALA A O 1
ATOM 1503 N N . VAL A 1 192 ? 11.297 5.683 -11.822 1.00 96.31 192 VAL A N 1
ATOM 1504 C CA . VAL A 1 192 ? 10.128 4.858 -12.159 1.00 96.31 192 VAL A CA 1
ATOM 1505 C C . VAL A 1 192 ? 10.527 3.779 -13.153 1.00 96.31 192 VAL A C 1
ATOM 1507 O O . VAL A 1 192 ? 10.297 2.604 -12.898 1.00 96.31 192 VAL A O 1
ATOM 1510 N N . LYS A 1 193 ? 11.224 4.146 -14.232 1.00 96.62 193 LYS A N 1
ATOM 1511 C CA . LYS A 1 193 ? 11.723 3.179 -15.219 1.00 96.62 193 LYS A CA 1
ATOM 1512 C C . LYS A 1 193 ? 12.647 2.145 -14.591 1.00 96.62 193 LYS A C 1
ATOM 1514 O O . LYS A 1 193 ? 12.558 0.971 -14.926 1.00 96.62 193 LYS A O 1
ATOM 1519 N N . LYS A 1 194 ? 13.526 2.563 -13.672 1.00 96.19 194 LYS A N 1
ATOM 1520 C CA . LYS A 1 194 ? 14.401 1.630 -12.945 1.00 96.19 194 LYS A CA 1
ATOM 1521 C C . LYS A 1 194 ? 13.606 0.664 -12.073 1.00 96.19 194 LYS A C 1
ATOM 1523 O O . LYS A 1 194 ? 13.907 -0.519 -12.085 1.00 96.19 194 LYS A O 1
ATOM 1528 N N . LEU A 1 195 ? 12.594 1.164 -11.365 1.00 96.69 195 LEU A N 1
ATOM 1529 C CA . LEU A 1 195 ? 11.712 0.348 -10.533 1.00 96.69 195 LEU A CA 1
ATOM 1530 C C . LEU A 1 195 ? 10.927 -0.679 -11.360 1.00 96.69 195 LEU A C 1
ATOM 1532 O O . LEU A 1 195 ? 10.819 -1.827 -10.956 1.00 96.69 195 LEU A O 1
ATOM 1536 N N . LEU A 1 196 ? 10.394 -0.280 -12.517 1.00 97.31 196 LEU A N 1
ATOM 1537 C CA . LEU A 1 196 ? 9.621 -1.168 -13.392 1.00 97.31 196 LEU A CA 1
ATOM 1538 C C . LEU A 1 196 ? 10.503 -2.188 -14.120 1.00 97.31 196 LEU A C 1
ATOM 1540 O O . LEU A 1 196 ? 10.036 -3.285 -14.414 1.00 97.31 196 LEU A O 1
ATOM 1544 N N . ALA A 1 197 ? 11.763 -1.840 -14.389 1.00 97.44 197 ALA A N 1
ATOM 1545 C CA . ALA A 1 197 ? 12.723 -2.707 -15.062 1.00 97.44 197 ALA A CA 1
ATOM 1546 C C . ALA A 1 197 ? 13.378 -3.753 -14.146 1.00 97.44 197 ALA A C 1
ATOM 1548 O O . ALA A 1 197 ? 13.912 -4.721 -14.669 1.00 97.44 197 ALA A O 1
ATOM 1549 N N . ASP A 1 198 ? 13.375 -3.558 -12.826 1.00 97.00 198 ASP A N 1
ATOM 1550 C CA . ASP A 1 198 ? 13.892 -4.508 -11.829 1.00 97.00 198 ASP A CA 1
ATOM 1551 C C . ASP A 1 198 ? 12.809 -5.542 -11.489 1.00 97.00 198 ASP A C 1
ATOM 1553 O O . ASP A 1 198 ? 12.040 -5.378 -10.541 1.00 97.00 198 ASP A O 1
ATOM 1557 N N . ILE A 1 199 ? 12.671 -6.573 -12.324 1.00 95.38 199 ILE A N 1
ATOM 1558 C CA . ILE A 1 199 ? 11.513 -7.478 -12.260 1.00 95.38 199 ILE A CA 1
ATOM 1559 C C . ILE A 1 199 ? 11.730 -8.682 -11.345 1.00 95.38 199 ILE A C 1
ATOM 1561 O O . ILE A 1 199 ? 10.771 -9.380 -11.004 1.00 95.38 199 ILE A O 1
ATOM 1565 N N . ASP A 1 200 ? 12.974 -8.948 -10.949 1.00 94.12 200 ASP A N 1
ATOM 1566 C CA . ASP A 1 200 ? 13.268 -9.908 -9.887 1.00 94.12 200 ASP A CA 1
ATOM 1567 C C . ASP A 1 200 ? 13.301 -9.266 -8.488 1.00 94.12 200 ASP A C 1
ATOM 1569 O O . ASP A 1 200 ? 13.175 -9.984 -7.488 1.00 94.12 200 ASP A O 1
ATOM 1573 N N . GLY A 1 201 ? 13.333 -7.930 -8.431 1.00 93.75 201 GLY A N 1
ATOM 1574 C CA . GLY A 1 201 ? 13.231 -7.122 -7.224 1.00 93.75 201 GLY A CA 1
ATOM 1575 C C . GLY A 1 201 ? 14.534 -7.054 -6.436 1.00 93.75 201 GLY A C 1
ATOM 1576 O O . GLY A 1 201 ? 14.492 -6.758 -5.240 1.00 93.75 201 GLY A O 1
ATOM 1577 N N . ASP A 1 202 ? 15.685 -7.372 -7.033 1.00 93.75 202 ASP A N 1
ATOM 1578 C CA . ASP A 1 202 ? 16.979 -7.386 -6.342 1.00 93.75 202 ASP A CA 1
ATOM 1579 C C . ASP A 1 202 ? 17.590 -5.985 -6.116 1.00 93.75 202 ASP A C 1
ATOM 1581 O O . ASP A 1 202 ? 18.614 -5.841 -5.431 1.00 93.75 202 ASP A O 1
ATOM 1585 N N . GLY A 1 203 ? 16.933 -4.942 -6.628 1.00 93.06 203 GLY A N 1
ATOM 1586 C CA . GLY A 1 203 ? 17.343 -3.547 -6.541 1.00 93.06 203 GLY A CA 1
ATOM 1587 C C . GLY A 1 203 ? 18.221 -3.085 -7.705 1.00 93.06 203 GLY A C 1
ATOM 1588 O O . GLY A 1 203 ? 18.734 -1.958 -7.660 1.00 93.06 203 GLY A O 1
ATOM 1589 N N . LYS A 1 204 ? 18.456 -3.922 -8.724 1.00 94.81 204 LYS A N 1
ATOM 1590 C CA . LYS A 1 204 ? 19.326 -3.621 -9.865 1.00 94.81 204 LYS A CA 1
ATOM 1591 C C . LYS A 1 204 ? 18.642 -3.975 -11.176 1.00 94.81 204 LYS A C 1
ATOM 1593 O O . LYS A 1 204 ? 18.087 -5.040 -11.352 1.00 94.81 204 LYS A O 1
ATOM 1598 N N . VAL A 1 205 ? 18.814 -3.103 -12.166 1.00 96.50 205 VAL A N 1
ATOM 1599 C CA . VAL A 1 205 ? 18.428 -3.413 -13.547 1.00 96.50 205 VAL A CA 1
ATOM 1600 C C . VAL A 1 205 ? 19.609 -4.073 -14.245 1.00 96.50 205 VAL A C 1
ATOM 1602 O O . VAL A 1 205 ? 20.666 -3.457 -14.412 1.00 96.50 205 VAL A O 1
ATOM 1605 N N . THR A 1 206 ? 19.437 -5.322 -14.663 1.00 97.62 206 THR A N 1
ATOM 1606 C CA . THR A 1 206 ? 20.477 -6.143 -15.286 1.00 97.62 206 THR A CA 1
ATOM 1607 C C . THR A 1 206 ? 19.992 -6.802 -16.582 1.00 97.62 206 THR A C 1
ATOM 1609 O O . THR A 1 206 ? 18.819 -6.768 -16.953 1.00 97.62 206 THR A O 1
ATOM 1612 N N . ALA A 1 207 ? 20.908 -7.449 -17.310 1.00 97.06 207 ALA A N 1
ATOM 1613 C CA . ALA A 1 207 ? 20.536 -8.247 -18.480 1.00 97.06 207 ALA A CA 1
ATOM 1614 C C . ALA A 1 207 ? 19.637 -9.450 -18.118 1.00 97.06 207 ALA A C 1
ATOM 1616 O O . ALA A 1 207 ? 18.947 -9.982 -18.990 1.00 97.06 207 ALA A O 1
ATOM 1617 N N . LYS A 1 208 ? 19.636 -9.881 -16.846 1.00 97.44 208 LYS A N 1
ATOM 1618 C CA . LYS A 1 208 ? 18.738 -10.925 -16.347 1.00 97.44 208 LYS A CA 1
ATOM 1619 C C . LYS A 1 208 ? 17.292 -10.440 -16.383 1.00 97.44 208 LYS A C 1
ATOM 1621 O O . LYS A 1 208 ? 16.456 -11.172 -16.906 1.00 97.44 208 LYS A O 1
ATOM 1626 N N . ASP A 1 209 ? 17.031 -9.215 -15.935 1.00 97.69 209 ASP A N 1
ATOM 1627 C CA . ASP A 1 209 ? 15.699 -8.610 -15.972 1.00 97.69 209 ASP A CA 1
ATOM 1628 C C . ASP A 1 209 ? 15.181 -8.503 -17.394 1.00 97.69 209 ASP A C 1
ATOM 1630 O O . ASP A 1 209 ? 14.097 -8.982 -17.708 1.00 97.69 209 ASP A O 1
ATOM 1634 N N . ALA A 1 210 ? 16.009 -7.984 -18.302 1.00 97.12 210 ALA A N 1
ATOM 1635 C CA . ALA A 1 210 ? 15.640 -7.888 -19.705 1.00 97.12 210 ALA A CA 1
ATOM 1636 C C . ALA A 1 210 ? 15.272 -9.247 -20.323 1.00 97.12 210 ALA A C 1
ATOM 1638 O O . ALA A 1 210 ? 14.312 -9.355 -21.090 1.00 97.12 210 ALA A O 1
ATOM 1639 N N . ARG A 1 211 ? 16.023 -10.301 -19.978 1.00 96.94 211 ARG A N 1
ATOM 1640 C CA . ARG A 1 211 ? 15.717 -11.670 -20.405 1.00 96.94 211 ARG A CA 1
ATOM 1641 C C . ARG A 1 211 ? 14.412 -12.166 -19.788 1.00 96.94 211 ARG A C 1
ATOM 1643 O O . ARG A 1 211 ? 13.622 -12.771 -20.502 1.00 96.94 211 ARG A O 1
ATOM 1650 N N . MET A 1 212 ? 14.184 -11.917 -18.502 1.00 96.62 212 MET A N 1
ATOM 1651 C CA . MET A 1 212 ? 12.955 -12.317 -17.819 1.00 96.62 212 MET A CA 1
ATOM 1652 C C . MET A 1 212 ? 11.726 -11.587 -18.394 1.00 96.62 212 MET A C 1
ATOM 1654 O O . MET A 1 212 ? 10.693 -12.223 -18.587 1.00 96.62 212 MET A O 1
ATOM 1658 N N . ILE A 1 213 ? 11.847 -10.308 -18.776 1.00 96.62 213 ILE A N 1
ATOM 1659 C CA . ILE A 1 213 ? 10.792 -9.562 -19.481 1.00 96.62 213 ILE A CA 1
ATOM 1660 C C . ILE A 1 213 ? 10.478 -10.262 -20.805 1.00 96.62 213 ILE A C 1
ATOM 1662 O O . ILE A 1 213 ? 9.324 -10.566 -21.090 1.00 96.62 213 ILE A O 1
ATOM 1666 N N . LEU A 1 214 ? 11.503 -10.595 -21.596 1.00 95.69 214 LEU A N 1
ATOM 1667 C CA . LEU A 1 214 ? 11.311 -11.293 -22.868 1.00 95.69 214 LEU A CA 1
ATOM 1668 C C . LEU A 1 214 ? 10.680 -12.683 -22.689 1.00 95.69 214 LEU A C 1
ATOM 1670 O O . LEU A 1 214 ? 9.847 -13.087 -23.496 1.00 95.69 214 LEU A O 1
ATOM 1674 N N . GLN A 1 215 ? 11.057 -13.407 -21.634 1.00 95.88 215 GLN A N 1
ATOM 1675 C CA . GLN A 1 215 ? 10.467 -14.702 -21.298 1.00 95.88 215 GLN A CA 1
ATOM 1676 C C . GLN A 1 215 ? 8.987 -14.570 -20.916 1.00 95.88 215 GLN A C 1
ATOM 1678 O O . GLN A 1 215 ? 8.187 -15.362 -21.408 1.00 95.88 215 GLN A O 1
ATOM 1683 N N . LYS A 1 216 ? 8.606 -13.558 -20.121 1.00 94.12 216 LYS A N 1
ATOM 1684 C CA . LYS A 1 216 ? 7.196 -13.252 -19.822 1.00 94.12 216 LYS A CA 1
ATOM 1685 C C . LYS A 1 216 ? 6.406 -12.935 -21.095 1.00 94.12 216 LYS A C 1
ATOM 1687 O O . LYS A 1 216 ? 5.368 -13.537 -21.335 1.00 94.12 216 LYS A O 1
ATOM 1692 N N . VAL A 1 217 ? 6.942 -12.076 -21.968 1.00 94.25 217 VAL A N 1
ATOM 1693 C CA . VAL A 1 217 ? 6.328 -11.733 -23.270 1.00 94.25 217 VAL A CA 1
ATOM 1694 C C . VAL A 1 217 ? 6.118 -12.967 -24.152 1.00 94.25 217 VAL A C 1
ATOM 1696 O O . VAL A 1 217 ? 5.129 -13.055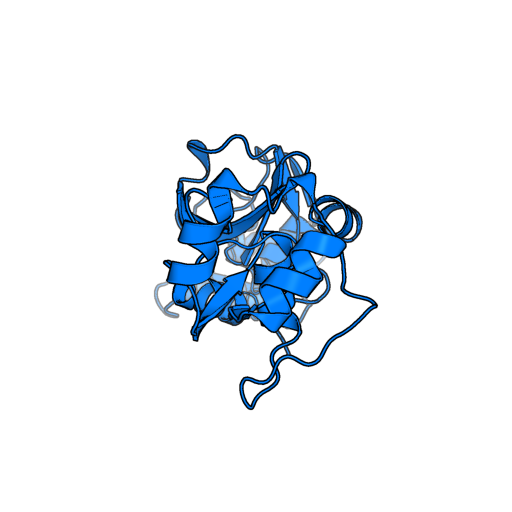 -24.872 1.00 94.25 217 VAL A O 1
ATOM 1699 N N . ALA A 1 218 ? 7.045 -13.924 -24.105 1.00 94.12 218 ALA A N 1
ATOM 1700 C CA . ALA A 1 218 ? 6.963 -15.173 -24.855 1.00 94.12 218 ALA A CA 1
ATOM 1701 C C . ALA A 1 218 ? 6.071 -16.246 -24.194 1.00 94.12 218 ALA A C 1
ATOM 1703 O O . ALA A 1 218 ? 5.958 -17.341 -24.742 1.00 94.12 218 ALA A O 1
ATOM 1704 N N . GLY A 1 219 ? 5.471 -15.971 -23.029 1.00 90.94 219 GLY A N 1
ATOM 1705 C CA . GLY A 1 219 ? 4.670 -16.940 -22.273 1.00 90.94 219 GLY A CA 1
ATOM 1706 C C . GLY A 1 219 ? 5.490 -18.062 -21.625 1.00 90.94 219 GLY A C 1
ATOM 1707 O O . GLY A 1 219 ? 4.968 -19.140 -21.368 1.00 90.94 219 GLY A O 1
ATOM 1708 N N . LEU A 1 220 ? 6.788 -17.837 -21.397 1.00 88.38 220 LEU A N 1
ATOM 1709 C CA . LEU A 1 220 ? 7.719 -18.813 -20.810 1.00 88.38 220 LEU A CA 1
ATOM 1710 C C . LEU A 1 220 ? 7.904 -18.638 -19.295 1.00 88.38 220 LEU A C 1
ATOM 1712 O O . LEU A 1 220 ? 8.572 -19.451 -18.659 1.00 88.38 220 LEU A O 1
ATOM 1716 N N . LEU A 1 221 ? 7.356 -17.563 -18.730 1.00 79.75 221 LEU A N 1
ATOM 1717 C CA . LEU A 1 221 ? 7.278 -17.298 -17.297 1.00 79.75 221 LEU A CA 1
ATOM 1718 C C . LEU A 1 221 ? 5.846 -16.855 -16.991 1.00 79.75 221 LEU A C 1
ATOM 1720 O O . LEU A 1 221 ? 5.369 -15.906 -17.613 1.00 79.75 221 LEU A O 1
ATOM 1724 N N . GLU A 1 222 ? 5.185 -17.540 -16.061 1.00 66.69 222 GLU A N 1
ATOM 1725 C CA . GLU A 1 222 ? 3.903 -17.092 -15.503 1.00 66.69 222 GLU A CA 1
ATOM 1726 C C . GLU A 1 222 ? 4.122 -15.966 -14.471 1.00 66.69 222 GLU A C 1
ATOM 1728 O O . GLU A 1 222 ? 5.253 -15.743 -14.019 1.00 66.69 222 GLU A O 1
ATOM 1733 N N . GLU A 1 223 ? 3.054 -15.215 -14.176 1.00 56.28 223 GLU A N 1
ATOM 1734 C CA . GLU A 1 223 ? 3.045 -14.073 -13.240 1.00 56.28 223 GLU A CA 1
ATOM 1735 C C . GLU A 1 223 ? 3.291 -14.459 -11.777 1.00 56.28 223 GLU A C 1
ATOM 1737 O O . GLU A 1 223 ? 2.718 -15.466 -11.302 1.00 56.28 223 GLU A O 1
#

Solvent-accessible surface area (backbone atoms only — not comparable to full-atom values): 12054 Å² total; per-residue (Å²): 136,52,37,24,66,60,45,38,55,51,53,61,74,40,52,72,28,46,29,34,87,93,27,42,58,48,63,36,38,72,68,54,50,55,52,42,32,69,74,39,47,92,80,51,40,79,96,46,44,68,63,56,61,74,41,48,77,36,48,21,18,17,32,40,21,52,56,43,29,60,75,27,35,47,100,86,70,48,77,50,91,53,78,95,66,73,47,52,34,60,50,49,59,75,57,25,86,47,67,47,48,47,92,71,57,65,94,50,56,40,30,34,36,28,36,95,80,36,34,31,35,30,62,42,96,60,30,26,41,26,30,74,34,72,96,66,7,17,39,78,45,51,47,89,81,45,85,58,49,28,34,25,41,56,78,80,47,44,54,59,18,75,29,40,44,85,66,82,90,59,71,39,67,67,26,18,51,48,34,43,29,40,58,71,68,75,40,93,68,56,73,64,36,45,48,16,30,11,45,84,35,84,84,58,63,40,66,65,29,16,49,50,34,36,32,40,57,71,68,75,42,84,135

pLDDT: mean 96.41, std 4.24, range [56.28, 98.94]

Secondary structure (DSSP, 8-state):
--BHHHHHHHHHHTTTPPB-TT-EEEEP-HHHHHHHHHH-TTTS-GGGHHHHHTTTTSEEE-HHHHHHHHHHB-TTS-B---GGG---HHHHHHT-SSEEEGGG--S-TT-EEEETTEEEEE-STTEEEEEEETTTEEEEEEGGGS---EEE--TTSB----S--S-SS---HHHHHHHHHHHTTSS---HHHHHHH--S-SS---HHHHHHHHHHHTTSS--

Radius of gyration: 19.4 Å; Cα contacts (8 Å, |Δi|>4): 424; chains: 1; bounding box: 47×34×54 Å

Mean predicted aligned error: 3.26 Å

Foldseek 3Di:
DAALVLLLVLLVVFAVFAEDPPAQFDAQDPVVLVVSCVVPVVQNDPVCPVVSVVRGRTTYAAFLSPVQLSLQQDPVRDGHDDPVSSDWLVRQVVPFPDKDWPVPDFQFFSKWWDDVRGIWGRHGPQKTWGCPGRVGGTHIDGNVVDPTTMIGDGPSHQGAAQLPLVRPPDLALVSLVVLVCVQVVNDDHDPSSQRNQRHVRPSGRHNVSSVVSVCVNVVNDDD

Sequence (223 aa):
MKTSEGLIEFVKSKIGCPYWYGTFGNIASESLLKYKSQQYPKHYTENREATYRSQFGKQVFDCSGLVKAYLWTDENGKIVYNSAQDLSANGFYKNCPVSGTISTMPDLPGLLVFMPGHMGVYIGNGEVVEARGFSYGVVKTELLKRPWKNWGVCPWIQYKGTGDIDVDNKLTAKDARLALRIVAGLEKADAVKKLLADIDGDGKVTAKDARMILQKVAGLLEE

Nearest PDB structures (foldseek):
  8v3w-assembly1_b  TM=7.993E-01  e=1.934E-04  Clostridioides difficile
  2ccl-assembly2_D  TM=9.480E-01  e=1.693E-02  Acetivibrio thermocellus
  6b8c-assembly1_A  TM=6.888E-01  e=6.880E-04  Enterococcus faecium
  8x3a-assembly1_A  TM=9.161E-01  e=2.746E-02  Acetivibrio thermocellus DSM 1313
  8x39-assembly1_B  TM=7.275E-01  e=3.292E-02  Acetivibrio thermocellus DSM 1313